Protein 4PCW (pdb70)

B-factor: mean 46.85, std 21.74, range [15.73, 139.61]

GO terms:
  GO:0036457 keratohyalin granule (C, IDA)
  GO:0005829 cytosol (C, TAS)
  GO:0005515 protein binding (F, IPI)
  GO:0030216 keratinocyte differentiation (P, TAS)
  GO:0031012 extracellular matrix (C, HDA)
  GO:0036464 cytoplasmic ribonucleoprotein granule (C, IDA)
  GO:0001533 cornified envelope (C, IDA)
  GO:0030280 structural constituent of skin epidermis (F, IDA)
  GO:0061436 establishment of skin barrier (P, IEP)
  GO:0070268 cornification (P, IDA)
  GO:0005634 nucleus (C, HDA)

Structure (mmCIF, N/CA/C/O backbone):
data_4PCW
#
_entry.id   4PCW
#
_cell.length_a   40.492
_cell.length_b   85.285
_cell.length_c   96.901
_cell.angle_alpha   90.00
_cell.angle_beta   90.00
_cell.angle_gamma   90.00
#
_symmetry.space_group_name_H-M   'P 21 21 21'
#
loop_
_entity.id
_entity.type
_entity.pdbx_description
1 polymer Filaggrin
2 non-polymer 'CALCIUM ION'
3 non-polymer 'NONAETHYLENE GLYCOL'
4 water water
#
loop_
_atom_site.group_PDB
_atom_site.id
_atom_site.type_symbol
_atom_site.label_atom_id
_atom_site.label_alt_id
_atom_site.label_comp_id
_atom_site.label_asym_id
_atom_site.label_entity_id
_atom_site.label_seq_id
_atom_site.pdbx_PDB_ins_code
_atom_site.Cartn_x
_atom_site.Cartn_y
_atom_site.Cartn_z
_atom_site.occupancy
_atom_site.B_iso_or_equiv
_atom_site.auth_seq_id
_atom_site.auth_comp_id
_atom_site.auth_asym_id
_atom_site.auth_atom_id
_atom_site.pdbx_PDB_model_num
ATOM 1 N N . SER A 1 4 ? -19.014 -7.005 33.835 1.00 42.88 1 SER A N 1
ATOM 2 C CA . SER A 1 4 ? -19.855 -6.163 34.736 1.00 34.10 1 SER A CA 1
ATOM 3 C C . SER A 1 4 ? -19.560 -4.678 34.529 1.00 31.87 1 SER A C 1
ATOM 4 O O . SER A 1 4 ? -20.442 -3.911 34.142 1.00 43.11 1 SER A O 1
ATOM 7 N N . THR A 1 5 ? -18.320 -4.279 34.796 1.00 26.73 2 THR A N 1
ATOM 8 C CA . THR A 1 5 ? -17.868 -2.921 34.511 1.00 30.71 2 THR A CA 1
ATOM 9 C C . THR A 1 5 ? -17.207 -2.875 33.139 1.00 31.79 2 THR A C 1
ATOM 10 O O . THR A 1 5 ? -16.793 -3.906 32.611 1.00 25.02 2 THR A O 1
ATOM 14 N N . LEU A 1 6 ? -17.104 -1.680 32.568 1.00 31.80 3 LEU A N 1
ATOM 15 C CA . LEU A 1 6 ? -16.474 -1.513 31.263 1.00 29.25 3 LEU A CA 1
ATOM 16 C C . LEU A 1 6 ? -15.007 -1.934 31.296 1.00 26.21 3 LEU A C 1
ATOM 17 O O . LEU A 1 6 ? -14.504 -2.538 30.348 1.00 34.05 3 LEU A O 1
ATOM 22 N N . LEU A 1 7 ? -14.325 -1.611 32.390 1.00 23.96 4 LEU A N 1
ATOM 23 C CA . LEU A 1 7 ? -12.912 -1.938 32.528 1.00 25.13 4 LEU A CA 1
ATOM 24 C C . LEU A 1 7 ? -12.680 -3.448 32.585 1.00 22.92 4 LEU A C 1
ATOM 25 O O . LEU A 1 7 ? -11.740 -3.955 31.977 1.00 26.61 4 LEU A O 1
ATOM 30 N N . GLU A 1 8 ? -13.542 -4.161 33.306 1.00 21.07 5 GLU A N 1
ATOM 31 C CA . GLU A 1 8 ? -13.434 -5.614 33.410 1.00 32.77 5 GLU A CA 1
ATOM 32 C C . GLU A 1 8 ? -13.555 -6.270 32.041 1.00 30.78 5 GLU A C 1
ATOM 33 O O . GLU A 1 8 ? -12.860 -7.239 31.743 1.00 27.90 5 GLU A O 1
ATOM 39 N N . ASN A 1 9 ? -14.444 -5.739 31.211 1.00 31.45 6 ASN A N 1
ATOM 40 C CA . ASN A 1 9 ? -14.626 -6.262 29.867 1.00 29.81 6 ASN A CA 1
ATOM 41 C C . ASN A 1 9 ? -13.382 -6.024 29.017 1.00 30.58 6 ASN A C 1
ATOM 42 O O . ASN A 1 9 ? -12.966 -6.898 28.257 1.00 29.92 6 ASN A O 1
ATOM 47 N N . ILE A 1 10 ? -12.785 -4.846 29.160 1.00 24.96 7 ILE A N 1
ATOM 48 C CA . ILE A 1 10 ? -11.592 -4.497 28.395 1.00 19.72 7 ILE A CA 1
ATOM 49 C C . ILE A 1 10 ? -10.403 -5.369 28.782 1.00 23.52 7 ILE A C 1
ATOM 50 O O . ILE A 1 10 ? -9.654 -5.818 27.918 1.00 22.30 7 ILE A O 1
ATOM 55 N N . PHE A 1 11 ? -10.213 -5.592 30.078 1.00 30.23 8 PHE A N 1
ATOM 56 C CA . PHE A 1 11 ? -9.139 -6.467 30.532 1.00 27.00 8 PHE A CA 1
ATOM 57 C C . PHE A 1 11 ? -9.382 -7.897 30.061 1.00 24.04 8 PHE A C 1
ATOM 58 O O . PHE A 1 11 ? -8.441 -8.616 29.724 1.00 26.29 8 PHE A O 1
ATOM 66 N N . ALA A 1 12 ? -10.646 -8.305 30.033 1.00 26.05 9 ALA A N 1
ATOM 67 C CA . ALA A 1 12 ? -11.003 -9.646 29.581 1.00 31.82 9 ALA A CA 1
ATOM 68 C C . ALA A 1 12 ? -10.654 -9.828 28.107 1.00 30.50 9 ALA A C 1
ATOM 69 O O . ALA A 1 12 ? -10.179 -10.889 27.697 1.00 20.97 9 ALA A O 1
ATOM 71 N N . ILE A 1 13 ? -10.888 -8.788 27.315 1.00 27.05 10 ILE A N 1
ATOM 72 C CA . ILE A 1 13 ? -10.546 -8.821 25.899 1.00 18.91 10 ILE A CA 1
ATOM 73 C C . ILE A 1 13 ? -9.030 -8.913 25.739 1.00 25.84 10 ILE A C 1
ATOM 74 O O . ILE A 1 13 ? -8.530 -9.688 24.924 1.00 19.92 10 ILE A O 1
ATOM 79 N N . ILE A 1 14 ? -8.306 -8.122 26.524 1.00 28.24 11 ILE A N 1
ATOM 80 C CA . ILE A 1 14 ? -6.847 -8.144 26.504 1.00 28.60 11 ILE A CA 1
ATOM 81 C C . ILE A 1 14 ? -6.307 -9.531 26.858 1.00 31.53 11 ILE A C 1
ATOM 82 O O . ILE A 1 14 ? -5.478 -10.083 26.137 1.00 25.30 11 ILE A O 1
ATOM 87 N N . ASN A 1 15 ? -6.777 -10.085 27.972 1.00 26.79 12 ASN A N 1
ATOM 88 C CA . ASN A 1 15 ? -6.321 -11.391 28.436 1.00 27.97 12 ASN A CA 1
ATOM 89 C C . ASN A 1 15 ? -6.707 -12.507 27.475 1.00 34.17 12 ASN A C 1
ATOM 90 O O . ASN A 1 15 ? -5.991 -13.499 27.336 1.00 39.07 12 ASN A O 1
ATOM 95 N N . LEU A 1 16 ? -7.847 -12.340 26.817 1.00 31.00 13 LEU A N 1
ATOM 96 C CA . LEU A 1 16 ? -8.299 -13.299 25.823 1.00 35.81 13 LEU A CA 1
ATOM 97 C C . LEU A 1 16 ? -7.310 -13.352 24.663 1.00 40.07 13 LEU A C 1
ATOM 98 O O . LEU A 1 16 ? -6.911 -14.430 24.221 1.00 29.35 13 LEU A O 1
ATOM 103 N N . PHE A 1 17 ? -6.910 -12.177 24.187 1.00 26.26 14 PHE A N 1
ATOM 104 C CA . PHE A 1 17 ? -5.984 -12.065 23.067 1.00 37.62 14 PHE A CA 1
ATOM 105 C C . PHE A 1 17 ? -4.627 -12.656 23.419 1.00 40.70 14 PHE A C 1
ATOM 106 O O . PHE A 1 17 ? -4.037 -13.394 22.630 1.00 38.24 14 PHE A O 1
ATOM 114 N N . LYS A 1 18 ? -4.139 -12.334 24.611 1.00 40.09 15 LYS A N 1
ATOM 115 C CA . LYS A 1 18 ? -2.816 -12.770 25.034 1.00 36.97 15 LYS A CA 1
ATOM 116 C C . LYS A 1 18 ? -2.767 -14.279 25.260 1.00 42.18 15 LYS A C 1
ATOM 117 O O . LYS A 1 18 ? -1.705 -14.893 25.155 1.00 45.84 15 LYS A O 1
ATOM 123 N N . GLN A 1 19 ? -3.919 -14.873 25.556 1.00 36.67 16 GLN A N 1
ATOM 124 C CA . GLN A 1 19 ? -3.998 -16.311 25.777 1.00 36.25 16 GLN A CA 1
ATOM 125 C C . GLN A 1 19 ? -3.588 -17.076 24.524 1.00 42.36 16 GLN A C 1
ATOM 126 O O . GLN A 1 19 ? -2.994 -18.152 24.611 1.00 48.48 16 GLN A O 1
ATOM 132 N N . TYR A 1 20 ? -3.903 -16.514 23.362 1.00 36.65 17 TYR A N 1
ATOM 133 C CA . TYR A 1 20 ? -3.652 -17.190 22.097 1.00 35.61 17 TYR A CA 1
ATOM 134 C C . TYR A 1 20 ? -2.414 -16.642 21.395 1.00 34.63 17 TYR A C 1
ATOM 135 O O . TYR A 1 20 ? -1.759 -17.359 20.641 1.00 47.25 17 TYR A O 1
ATOM 144 N N . SER A 1 21 ? -2.089 -15.378 21.649 1.00 41.76 18 SER A N 1
ATOM 145 C CA . SER A 1 21 ? -0.953 -14.736 20.990 1.00 47.75 18 SER A CA 1
ATOM 146 C C . SER A 1 21 ? 0.374 -15.182 21.593 1.00 51.99 18 SER A C 1
ATOM 147 O O . SER A 1 21 ? 1.366 -15.348 20.881 1.00 52.00 18 SER A O 1
ATOM 150 N N . LYS A 1 22 ? 0.383 -15.380 22.906 1.00 47.38 19 LYS A N 1
ATOM 151 C CA . LYS A 1 22 ? 1.603 -15.729 23.623 1.00 47.67 19 LYS A CA 1
ATOM 152 C C . LYS A 1 22 ? 1.880 -17.229 23.566 1.00 51.39 19 LYS A C 1
ATOM 153 O O . LYS A 1 22 ? 2.679 -17.751 24.343 1.00 59.41 19 LYS A O 1
ATOM 159 N N . LYS A 1 23 ? 1.218 -17.915 22.640 1.00 44.44 20 LYS A N 1
ATOM 160 C CA . LYS A 1 23 ? 1.410 -19.348 22.453 1.00 42.52 20 LYS A CA 1
ATOM 161 C C . LYS A 1 23 ? 2.749 -19.654 21.792 1.00 52.64 20 LYS A C 1
ATOM 162 O O . LYS A 1 23 ? 3.230 -20.785 21.857 1.00 61.79 20 LYS A O 1
ATOM 168 N N . ASP A 1 24 ? 3.346 -18.646 21.158 1.00 56.67 21 ASP A N 1
ATOM 169 C CA . ASP A 1 24 ? 4.568 -18.839 20.383 1.00 56.59 21 ASP A CA 1
ATOM 170 C C . ASP A 1 24 ? 5.640 -17.807 20.728 1.00 65.28 21 ASP A C 1
ATOM 171 O O . ASP A 1 24 ? 5.588 -17.159 21.776 1.00 55.23 21 ASP A O 1
ATOM 176 N N . LYS A 1 25 ? 6.610 -17.666 19.830 1.00 67.80 22 LYS A N 1
ATOM 177 C CA . LYS A 1 25 ? 7.678 -16.687 19.973 1.00 70.60 22 LYS A CA 1
ATOM 178 C C . LYS A 1 25 ? 7.136 -15.268 19.825 1.00 62.70 22 LYS A C 1
ATOM 179 O O . LYS A 1 25 ? 7.513 -14.365 20.571 1.00 66.54 22 LYS A O 1
ATOM 185 N N . ASN A 1 26 ? 6.253 -15.084 18.849 1.00 61.44 23 ASN A N 1
ATOM 186 C CA . ASN A 1 26 ? 5.645 -13.786 18.581 1.00 63.00 23 ASN A CA 1
ATOM 187 C C . ASN A 1 26 ? 4.483 -13.530 19.538 1.00 51.09 23 ASN A C 1
ATOM 188 O O . ASN A 1 26 ? 3.331 -13.817 19.221 1.00 46.51 23 ASN A O 1
ATOM 193 N N . THR A 1 27 ? 4.791 -12.982 20.707 1.00 53.17 24 THR A N 1
ATOM 194 C CA . THR A 1 27 ? 3.825 -12.911 21.800 1.00 48.09 24 THR A CA 1
ATOM 195 C C . THR A 1 27 ? 2.866 -11.719 21.733 1.00 49.41 24 THR A C 1
ATOM 196 O O . THR A 1 27 ? 1.825 -11.727 22.392 1.00 53.78 24 THR A O 1
ATOM 200 N N . ASP A 1 28 ? 3.211 -10.699 20.950 1.00 58.18 25 ASP A N 1
ATOM 201 C CA . ASP A 1 28 ? 2.364 -9.512 20.822 1.00 52.60 25 ASP A CA 1
ATOM 202 C C . ASP A 1 28 ? 1.517 -9.548 19.547 1.00 48.25 25 ASP A C 1
ATOM 203 O O . ASP A 1 28 ? 0.928 -8.538 19.160 1.00 48.30 25 ASP A O 1
ATOM 208 N N . THR A 1 29 ? 1.461 -10.712 18.902 1.00 39.59 26 THR A N 1
ATOM 209 C CA . THR A 1 29 ? 0.662 -10.893 17.691 1.00 43.82 26 THR A CA 1
ATOM 210 C C . THR A 1 29 ? 0.120 -12.314 17.600 1.00 37.16 26 THR A C 1
ATOM 211 O O . THR A 1 29 ? 0.667 -13.233 18.207 1.00 36.57 26 THR A O 1
ATOM 215 N N . LEU A 1 30 ? -0.953 -12.484 16.833 1.00 37.98 27 LEU A N 1
ATOM 216 C CA . LEU A 1 30 ? -1.504 -13.805 16.549 1.00 35.70 27 LEU A CA 1
ATOM 217 C C . LEU A 1 30 ? -0.994 -14.312 15.206 1.00 45.86 27 LEU A C 1
ATOM 218 O O . LEU A 1 30 ? -1.086 -13.615 14.194 1.00 32.94 27 LEU A O 1
ATOM 223 N N . SER A 1 31 ? -0.451 -15.524 15.202 1.00 51.20 28 SER A N 1
ATOM 224 C CA . SER A 1 31 ? -0.082 -16.184 13.959 1.00 45.09 28 SER A CA 1
ATOM 225 C C . SER A 1 31 ? -1.336 -16.787 13.350 1.00 43.77 28 SER A C 1
ATOM 226 O O . SER A 1 31 ? -2.417 -16.704 13.934 1.00 40.45 28 SER A O 1
ATOM 229 N N . LYS A 1 32 ? -1.192 -17.401 12.182 1.00 37.46 29 LYS A N 1
ATOM 230 C CA . LYS A 1 32 ? -2.331 -17.988 11.493 1.00 43.71 29 LYS A CA 1
ATOM 231 C C . LYS A 1 32 ? -2.968 -19.087 12.338 1.00 50.02 29 LYS A C 1
ATOM 232 O O . LYS A 1 32 ? -4.188 -19.138 12.489 1.00 52.05 29 LYS A O 1
ATOM 238 N N . LYS A 1 33 ? -2.134 -19.960 12.894 1.00 45.69 30 LYS A N 1
ATOM 239 C CA . LYS A 1 33 ? -2.623 -21.083 13.685 1.00 47.47 30 LYS A CA 1
ATOM 240 C C . LYS A 1 33 ? -3.251 -20.608 14.993 1.00 44.14 30 LYS A C 1
ATOM 241 O O . LYS A 1 33 ? -4.245 -21.168 15.455 1.00 43.96 30 LYS A O 1
ATOM 247 N N . GLU A 1 34 ? -2.674 -19.568 15.581 1.00 41.35 31 GLU A N 1
ATOM 248 C CA . GLU A 1 34 ? -3.173 -19.032 16.840 1.00 42.76 31 GLU A CA 1
ATOM 249 C C . GLU A 1 34 ? -4.530 -18.367 16.652 1.00 36.67 31 GLU A C 1
ATOM 250 O O . GLU A 1 34 ? -5.416 -18.501 17.497 1.00 39.22 31 GLU A O 1
ATOM 256 N N . LEU A 1 35 ? -4.688 -17.657 15.539 1.00 44.60 32 LEU A N 1
ATOM 257 C CA . LEU A 1 35 ? -5.972 -17.063 15.192 1.00 40.05 32 LEU A CA 1
ATOM 258 C C . LEU A 1 35 ? -7.010 -18.162 15.005 1.00 38.93 32 LEU A C 1
ATOM 259 O O . LEU A 1 35 ? -8.111 -18.077 15.542 1.00 42.21 32 LEU A O 1
ATOM 264 N N . LYS A 1 36 ? -6.644 -19.195 14.252 1.00 48.47 33 LYS A N 1
ATOM 265 C CA . LYS A 1 36 ? -7.524 -20.339 14.028 1.00 49.33 33 LYS A CA 1
ATOM 266 C C . LYS A 1 36 ? -7.970 -20.949 15.353 1.00 43.59 33 LYS A C 1
ATOM 267 O O . LYS A 1 36 ? -9.148 -21.255 15.536 1.00 46.54 33 LYS A O 1
ATOM 273 N N . GLU A 1 37 ? -7.020 -21.128 16.265 1.00 46.05 34 GLU A N 1
ATOM 274 C CA . GLU A 1 37 ? -7.324 -21.577 17.619 1.00 42.62 34 GLU A CA 1
ATOM 275 C C . GLU A 1 37 ? -8.365 -20.661 18.257 1.00 45.96 34 GLU A C 1
ATOM 276 O O . GLU A 1 37 ? -9.385 -21.120 18.773 1.00 52.53 34 GLU A O 1
ATOM 282 N N . LEU A 1 38 ? -8.101 -19.360 18.203 1.00 40.89 35 LEU A N 1
ATOM 283 C CA . LEU A 1 38 ? -8.988 -18.357 18.779 1.00 44.29 35 LEU A CA 1
ATOM 284 C C . LEU A 1 38 ? -10.363 -18.388 18.112 1.00 52.82 35 LEU A C 1
ATOM 285 O O . LEU A 1 38 ? -11.394 -18.369 18.789 1.00 54.85 35 LEU A O 1
ATOM 290 N N . LEU A 1 39 ? -10.369 -18.442 16.784 1.00 52.86 36 LEU A N 1
ATOM 291 C CA . LEU A 1 39 ? -11.610 -18.480 16.013 1.00 55.83 36 LEU A CA 1
ATOM 292 C C . LEU A 1 39 ? -12.431 -19.738 16.305 1.00 63.88 36 LEU A C 1
ATOM 293 O O . LEU A 1 39 ? -13.628 -19.782 16.025 1.00 74.56 36 LEU A O 1
ATOM 298 N N . GLU A 1 40 ? -11.785 -20.757 16.864 1.00 59.09 37 GLU A N 1
ATOM 299 C CA . GLU A 1 40 ? -12.439 -22.043 17.100 1.00 57.96 37 GLU A CA 1
ATOM 300 C C . GLU A 1 40 ? -13.045 -22.157 18.497 1.00 64.35 37 GLU A C 1
ATOM 301 O O . GLU A 1 40 ? -13.869 -23.038 18.743 1.00 67.63 37 GLU A O 1
ATOM 30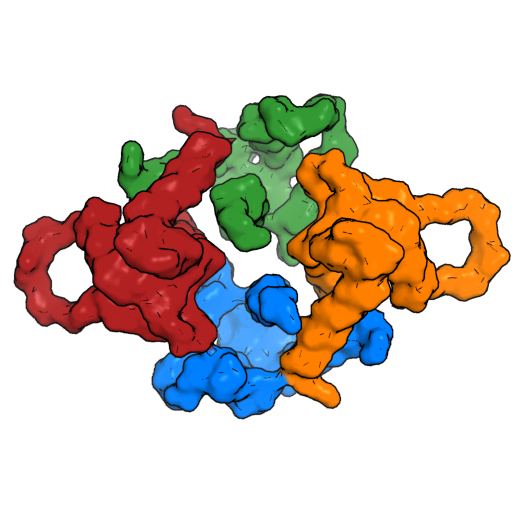7 N N . LYS A 1 41 ? -12.650 -21.264 19.402 1.00 55.46 38 LYS A N 1
ATOM 308 C CA . LYS A 1 41 ? -13.059 -21.365 20.801 1.00 50.80 38 LYS A CA 1
ATOM 309 C C . LYS A 1 41 ? -13.888 -20.173 21.273 1.00 59.47 38 LYS A C 1
ATOM 310 O O . LYS A 1 41 ? -15.048 -20.330 21.651 1.00 58.73 38 LYS A O 1
ATOM 316 N N . GLU A 1 42 ? -13.290 -18.986 21.251 1.00 72.82 39 GLU A N 1
ATOM 317 C CA . GLU A 1 42 ? -13.890 -17.809 21.876 1.00 73.66 39 GLU A CA 1
ATOM 318 C C . GLU A 1 42 ? -15.121 -17.287 21.135 1.00 66.79 39 GLU A C 1
ATOM 319 O O . GLU A 1 42 ? -16.011 -16.687 21.740 1.00 67.81 39 GLU A O 1
ATOM 325 N N . PHE A 1 43 ? -15.159 -17.503 19.826 1.00 67.39 40 PHE A N 1
ATOM 326 C CA . PHE A 1 43 ? -16.348 -17.213 19.032 1.00 76.27 40 PHE A CA 1
ATOM 327 C C . PHE A 1 43 ? -16.339 -18.112 17.802 1.00 83.83 40 PHE A C 1
ATOM 328 O O . PHE A 1 43 ? -15.472 -17.997 16.941 1.00 76.90 40 PHE A O 1
ATOM 336 N N . ARG A 1 44 ? -17.318 -19.007 17.731 1.00 88.87 41 ARG A N 1
ATOM 337 C CA . ARG A 1 44 ? -17.237 -20.151 16.832 1.00 94.51 41 ARG A CA 1
ATOM 338 C C . ARG A 1 44 ? -18.215 -20.045 15.648 1.00 99.25 41 ARG A C 1
ATOM 339 O O . ARG A 1 44 ? -18.113 -19.114 14.845 1.00 90.95 41 ARG A O 1
ATOM 347 N N . GLN A 1 45 ? -19.150 -20.992 15.527 1.00 103.86 42 GLN A N 1
ATOM 348 C CA . GLN A 1 45 ? -20.175 -20.949 14.478 1.00 99.46 42 GLN A CA 1
ATOM 349 C C . GLN A 1 45 ? -21.001 -19.672 14.595 1.00 102.65 42 GLN A C 1
ATOM 350 O O . GLN A 1 45 ? -21.769 -19.325 13.698 1.00 101.66 42 GLN A O 1
ATOM 356 N N . ILE A 1 46 ? -20.831 -18.991 15.720 1.00 100.05 43 ILE A N 1
ATOM 357 C CA . ILE A 1 46 ? -21.289 -17.625 15.899 1.00 91.24 43 ILE A CA 1
ATOM 358 C C . ILE A 1 46 ? -20.891 -16.745 14.713 1.00 96.00 43 ILE A C 1
ATOM 359 O O . ILE A 1 46 ? -21.742 -16.095 14.100 1.00 97.93 43 ILE A O 1
ATOM 364 N N . LEU A 1 47 ? -19.600 -16.747 14.389 1.00 99.23 44 LEU A N 1
ATOM 365 C CA . LEU A 1 47 ? -19.037 -15.811 13.417 1.00 98.50 44 LEU A CA 1
ATOM 366 C C . LEU A 1 47 ? -18.696 -16.444 12.071 1.00 86.31 44 LEU A C 1
ATOM 367 O O . LEU A 1 47 ? -19.449 -16.314 11.104 1.00 88.13 44 LEU A O 1
ATOM 372 N N . LYS A 1 48 ? -17.557 -17.123 12.014 1.00 80.74 45 LYS A N 1
ATOM 373 C CA . LYS A 1 48 ? -16.993 -17.570 10.748 1.00 74.60 45 LYS A CA 1
ATOM 374 C C . LYS A 1 48 ? -17.819 -18.674 10.101 1.00 84.27 45 LYS A C 1
ATOM 375 O O . LYS A 1 48 ? -17.599 -19.014 8.937 1.00 88.88 45 LYS A O 1
ATOM 381 N N . ASN A 1 49 ? -18.780 -19.213 10.848 1.00 90.40 46 ASN A N 1
ATOM 382 C CA . ASN A 1 49 ? -19.492 -20.412 10.425 1.00 99.56 46 ASN A CA 1
ATOM 383 C C . ASN A 1 49 ? -18.454 -21.457 10.039 1.00 104.77 46 ASN A C 1
ATOM 384 O O . ASN A 1 49 ? -18.449 -21.949 8.911 1.00 105.20 46 ASN A O 1
ATOM 389 N N . PRO A 1 50 ? -17.552 -21.782 10.982 1.00 106.28 47 PRO A N 1
ATOM 390 C CA . PRO A 1 50 ? -16.310 -22.471 10.632 1.00 104.93 47 PRO A CA 1
ATOM 391 C C . PRO A 1 50 ? -16.472 -23.798 9.905 1.00 103.74 47 PRO A C 1
ATOM 392 O O . PRO A 1 50 ? -16.806 -24.825 10.497 1.00 98.02 47 PRO A O 1
ATOM 396 N N . ASP A 1 51 ? -16.244 -23.749 8.599 1.00 100.47 48 ASP A N 1
ATOM 397 C CA . ASP A 1 51 ? -15.627 -24.866 7.909 1.00 104.99 48 ASP A CA 1
ATOM 398 C C . ASP A 1 51 ? -14.155 -24.706 8.267 1.00 101.66 48 ASP A C 1
ATOM 399 O O . ASP A 1 51 ? -13.317 -24.457 7.405 1.00 100.53 48 ASP A O 1
ATOM 404 N N . ASP A 1 52 ? -13.867 -24.840 9.562 1.00 99.81 49 ASP A N 1
ATOM 405 C CA . ASP A 1 52 ? -12.637 -24.321 10.157 1.00 92.85 49 ASP A CA 1
ATOM 406 C C . ASP A 1 52 ? -11.351 -24.746 9.441 1.00 92.19 49 ASP A C 1
ATOM 407 O O . ASP A 1 52 ? -10.406 -23.966 9.386 1.00 95.29 49 ASP A O 1
ATOM 412 N N . PRO A 1 53 ? -11.301 -25.965 8.875 1.00 96.50 50 PRO A N 1
ATOM 413 C CA . PRO A 1 53 ? -10.066 -26.215 8.121 1.00 100.87 50 PRO A CA 1
ATOM 414 C C . PRO A 1 53 ? -9.936 -25.370 6.851 1.00 99.22 50 PRO A C 1
ATOM 415 O O . PRO A 1 53 ? -8.831 -25.224 6.332 1.00 102.49 50 PRO A O 1
ATOM 419 N N . ASP A 1 54 ? -11.044 -24.806 6.379 1.00 96.18 51 ASP A N 1
ATOM 420 C CA . ASP A 1 54 ? -11.083 -24.154 5.071 1.00 89.33 51 ASP A CA 1
ATOM 421 C C . ASP A 1 54 ? -10.841 -22.642 5.109 1.00 87.61 51 ASP A C 1
ATOM 422 O O . ASP A 1 54 ? -9.892 -22.149 4.498 1.00 82.32 51 ASP A O 1
ATOM 427 N N . MET A 1 55 ? -11.694 -21.914 5.827 1.00 89.53 52 MET A N 1
ATOM 428 C CA . MET A 1 55 ? -11.777 -20.459 5.681 1.00 80.08 52 MET A CA 1
ATOM 429 C C . MET A 1 55 ? -11.022 -19.657 6.746 1.00 70.07 52 MET A C 1
ATOM 430 O O . MET A 1 55 ? -11.464 -18.577 7.135 1.00 66.33 52 MET A O 1
ATOM 435 N N . VAL A 1 56 ? -9.886 -20.167 7.206 1.00 73.85 53 VAL A N 1
ATOM 436 C CA . VAL A 1 56 ? -9.028 -19.398 8.105 1.00 68.60 53 VAL A CA 1
ATOM 437 C C . VAL A 1 56 ? -8.279 -18.320 7.331 1.00 56.37 53 VAL A C 1
ATOM 438 O O . VAL A 1 56 ? -8.071 -17.212 7.827 1.00 51.36 53 VAL A O 1
ATOM 442 N N . ASP A 1 57 ? -7.871 -18.664 6.115 1.00 56.55 54 ASP A N 1
ATOM 443 C CA . ASP A 1 57 ? -7.044 -17.791 5.293 1.00 60.97 54 ASP A CA 1
ATOM 444 C C . ASP A 1 57 ? -7.725 -16.472 4.950 1.00 52.88 54 ASP A C 1
ATOM 445 O O . ASP A 1 57 ? -7.105 -15.412 5.032 1.00 45.05 54 ASP A O 1
ATOM 450 N N . VAL A 1 58 ? -8.990 -16.538 4.550 1.00 52.46 55 VAL A N 1
ATOM 451 C CA . VAL A 1 58 ? -9.727 -15.336 4.177 1.00 56.39 55 VAL A CA 1
ATOM 452 C C . VAL A 1 58 ? -9.816 -14.368 5.351 1.00 49.48 55 VAL A C 1
ATOM 453 O O . VAL A 1 58 ? -9.744 -13.152 5.171 1.00 48.93 55 VAL A O 1
ATOM 457 N N . PHE A 1 59 ? -9.966 -14.914 6.553 1.00 54.18 56 PHE A N 1
ATOM 458 C CA . PHE A 1 59 ? -10.128 -14.092 7.742 1.00 44.31 56 PHE A CA 1
ATOM 459 C C . PHE A 1 59 ? -8.803 -13.461 8.148 1.00 43.60 56 PHE A C 1
ATOM 460 O O . PHE A 1 59 ? -8.765 -12.320 8.604 1.00 40.95 56 PHE A O 1
ATOM 468 N N . MET A 1 60 ? -7.720 -14.210 7.977 1.00 36.83 57 MET A N 1
ATOM 469 C CA . MET A 1 60 ? -6.385 -13.695 8.244 1.00 40.82 57 MET A CA 1
ATOM 470 C C . MET A 1 60 ? -6.110 -12.454 7.390 1.00 45.38 57 MET A C 1
ATOM 471 O O . MET A 1 60 ? -5.523 -11.483 7.864 1.00 39.06 57 MET A O 1
ATOM 476 N N . ASP A 1 61 ? -6.553 -12.489 6.134 1.00 34.42 58 ASP A N 1
ATOM 477 C CA . ASP A 1 61 ? -6.323 -11.385 5.203 1.00 39.16 58 ASP A CA 1
ATOM 478 C C . ASP A 1 61 ? -7.225 -10.189 5.496 1.00 33.11 58 ASP A C 1
ATOM 479 O O . ASP A 1 61 ? -6.857 -9.047 5.221 1.00 37.13 58 ASP A O 1
ATOM 484 N N . HIS A 1 62 ? -8.410 -10.454 6.038 1.00 33.25 59 HIS A N 1
ATOM 485 C CA . HIS A 1 62 ? -9.320 -9.387 6.440 1.00 35.46 59 HIS A CA 1
ATOM 486 C C . HIS A 1 62 ? -8.703 -8.538 7.548 1.00 28.94 59 HIS A C 1
ATOM 487 O O . HIS A 1 62 ? -8.724 -7.308 7.486 1.00 27.15 59 HIS A O 1
ATOM 494 N N . LEU A 1 63 ? -8.148 -9.206 8.555 1.00 24.59 60 LEU A N 1
ATOM 495 C CA . LEU A 1 63 ? -7.611 -8.534 9.736 1.00 32.90 60 LEU A CA 1
ATOM 496 C C . LEU A 1 63 ? -6.205 -7.982 9.519 1.00 27.45 60 LEU A C 1
ATOM 497 O O . LEU A 1 63 ? -5.841 -6.953 10.086 1.00 29.14 60 LEU A O 1
ATOM 502 N N . ASP A 1 64 ? -5.417 -8.680 8.710 1.00 28.42 61 ASP A N 1
ATOM 503 C CA . ASP A 1 64 ? -4.020 -8.322 8.498 1.00 31.58 61 ASP A CA 1
ATOM 504 C C . ASP A 1 64 ? -3.886 -7.166 7.508 1.00 31.72 61 ASP A C 1
ATOM 505 O O . ASP A 1 64 ? -3.532 -7.371 6.349 1.00 37.35 61 ASP A O 1
ATOM 510 N N . ILE A 1 65 ? -4.150 -5.950 7.978 1.00 33.52 62 ILE A N 1
ATOM 511 C CA . ILE A 1 65 ? -4.258 -4.794 7.090 1.00 33.95 62 ILE A CA 1
ATOM 512 C C . ILE A 1 65 ? -2.923 -4.102 6.809 1.00 29.27 62 ILE A C 1
ATOM 513 O O . ILE A 1 65 ? -2.869 -3.172 6.006 1.00 32.70 62 ILE A O 1
ATOM 518 N N . ASP A 1 66 ? -1.854 -4.545 7.468 1.00 37.17 63 ASP A N 1
ATOM 519 C CA . ASP A 1 66 ? -0.504 -4.091 7.122 1.00 32.01 63 ASP A CA 1
ATOM 520 C C . ASP A 1 66 ? 0.259 -5.186 6.371 1.00 33.97 63 ASP A C 1
ATOM 521 O O . ASP A 1 66 ? 1.376 -4.970 5.902 1.00 39.17 63 ASP A O 1
ATOM 526 N N . HIS A 1 67 ? -0.354 -6.363 6.275 1.00 37.24 64 HIS A N 1
ATOM 527 C CA . HIS A 1 67 ? 0.179 -7.468 5.483 1.00 39.81 64 HIS A CA 1
ATOM 528 C C . HIS A 1 67 ? 1.560 -7.942 5.945 1.00 43.27 64 HIS A C 1
ATOM 529 O O . HIS A 1 67 ? 2.513 -7.940 5.164 1.00 50.66 64 HIS A O 1
ATOM 536 N N . ASN A 1 68 ? 1.661 -8.349 7.210 1.00 37.27 65 ASN A N 1
ATOM 537 C CA . ASN A 1 68 ? 2.895 -8.929 7.741 1.00 36.14 65 ASN A CA 1
ATOM 538 C C . ASN A 1 68 ? 2.679 -10.340 8.295 1.00 39.73 65 ASN A C 1
ATOM 539 O O . ASN A 1 68 ? 3.489 -10.836 9.075 1.00 49.36 65 ASN A O 1
ATOM 544 N N . LYS A 1 69 ? 1.581 -10.973 7.884 1.00 46.40 66 LYS A N 1
ATOM 545 C CA . LYS A 1 69 ? 1.253 -12.350 8.271 1.00 57.35 66 LYS A CA 1
ATOM 546 C C . LYS A 1 69 ? 1.069 -12.539 9.783 1.00 44.71 66 LYS A C 1
ATOM 547 O O . LYS A 1 69 ? 1.146 -13.660 10.286 1.00 53.46 66 LYS A O 1
ATOM 553 N N . LYS A 1 70 ? 0.815 -11.447 10.497 1.00 39.31 67 LYS A N 1
ATOM 554 C CA . LYS A 1 70 ? 0.555 -11.509 11.932 1.00 33.13 67 LYS A CA 1
ATOM 555 C C . LYS A 1 70 ? -0.547 -10.530 12.310 1.00 35.71 67 LYS A C 1
ATOM 556 O O . LYS A 1 70 ? -0.703 -9.495 11.672 1.00 34.06 67 LYS A O 1
ATOM 562 N N . ILE A 1 71 ? -1.311 -10.862 13.347 1.00 33.39 68 ILE A N 1
ATOM 563 C CA . ILE A 1 71 ? -2.413 -10.014 13.786 1.00 30.94 68 ILE A CA 1
ATOM 564 C C . ILE A 1 71 ? -2.097 -9.396 15.140 1.00 32.45 68 ILE A C 1
ATOM 565 O O . ILE A 1 71 ? -2.214 -10.056 16.171 1.00 43.91 68 ILE A O 1
ATOM 570 N N . ASP A 1 72 ? -1.690 -8.130 15.139 1.00 30.74 69 ASP A N 1
ATOM 571 C CA . ASP A 1 72 ? -1.406 -7.443 16.393 1.00 30.93 69 ASP A CA 1
ATOM 572 C C . ASP A 1 72 ? -2.717 -7.084 17.081 1.00 29.33 69 ASP A C 1
ATOM 573 O O . ASP A 1 72 ? -3.798 -7.317 16.537 1.00 25.48 69 ASP A O 1
ATOM 578 N N . PHE A 1 73 ? -2.616 -6.514 18.277 1.00 30.81 70 PHE A N 1
ATOM 579 C CA . PHE A 1 73 ? -3.791 -6.249 19.097 1.00 24.77 70 PHE A CA 1
ATOM 580 C C . PHE A 1 73 ? -4.709 -5.226 18.435 1.00 21.13 70 PHE A C 1
ATOM 581 O O . PHE A 1 73 ? -5.929 -5.367 18.472 1.00 23.70 70 PHE A O 1
ATOM 589 N N . THR A 1 74 ? -4.121 -4.208 17.816 1.00 27.90 71 THR A N 1
ATOM 590 C CA . THR A 1 74 ? -4.907 -3.173 17.152 1.00 30.27 71 THR A CA 1
ATOM 591 C C . THR A 1 74 ? -5.791 -3.775 16.064 1.00 23.86 71 THR A C 1
ATOM 592 O O . THR A 1 74 ? -6.993 -3.515 16.018 1.00 22.08 71 THR A O 1
ATOM 596 N N . GLU A 1 75 ? -5.193 -4.586 15.198 1.00 23.18 72 GLU A N 1
ATOM 597 C CA . GLU A 1 75 ? -5.933 -5.257 14.134 1.00 21.00 72 GLU A CA 1
ATOM 598 C C . GLU A 1 75 ? -7.007 -6.173 14.704 1.00 25.46 72 GLU A C 1
ATOM 599 O O . GLU A 1 75 ? -8.089 -6.313 14.132 1.00 25.68 72 GLU A O 1
ATOM 605 N N . PHE A 1 76 ? -6.698 -6.798 15.834 1.00 28.94 73 PHE A N 1
ATOM 606 C CA . PHE A 1 76 ? -7.662 -7.635 16.532 1.00 29.26 73 PHE A CA 1
ATOM 607 C C . PHE A 1 76 ? -8.826 -6.787 17.033 1.00 25.51 73 PHE A C 1
ATOM 608 O O . PHE A 1 76 ? -9.990 -7.138 16.831 1.00 27.04 73 PHE A O 1
ATOM 616 N N . LEU A 1 77 ? -8.508 -5.662 17.667 1.00 21.07 74 LEU A N 1
ATOM 617 C CA . LEU A 1 77 ? -9.528 -4.765 18.202 1.00 23.93 74 LEU A CA 1
ATOM 618 C C . LEU A 1 77 ? -10.488 -4.258 17.126 1.00 23.87 74 LEU A C 1
ATOM 619 O O . LEU A 1 77 ? -11.697 -4.194 17.354 1.00 29.46 74 LEU A O 1
ATOM 624 N N . LEU A 1 78 ? -9.954 -3.891 15.963 1.00 31.11 75 LEU A N 1
ATOM 625 C CA . LEU A 1 78 ? -10.786 -3.386 14.875 1.00 26.94 75 LEU A CA 1
ATOM 626 C C . LEU A 1 78 ? -11.900 -4.376 14.548 1.00 25.52 75 LEU A C 1
ATOM 627 O O . LEU A 1 78 ? -13.034 -3.980 14.277 1.00 28.58 75 LEU A O 1
ATOM 632 N N . MET A 1 79 ? -11.576 -5.664 14.597 1.00 26.27 76 MET A N 1
ATOM 633 C CA . MET A 1 79 ? -12.558 -6.708 14.332 1.00 33.46 76 MET A CA 1
ATOM 634 C C . MET A 1 79 ? -13.538 -6.834 15.494 1.00 27.02 76 MET A C 1
ATOM 635 O O . MET A 1 79 ? -14.739 -6.993 15.284 1.00 30.60 76 MET A O 1
ATOM 640 N N . VAL A 1 80 ? -13.024 -6.760 16.718 1.00 25.18 77 VAL A N 1
ATOM 641 C CA . VAL A 1 80 ? -13.871 -6.852 17.899 1.00 22.57 77 VAL A CA 1
ATOM 642 C C . VAL A 1 80 ? -14.941 -5.764 17.883 1.00 25.82 77 VAL A C 1
ATOM 643 O O . VAL A 1 80 ? -16.112 -6.029 18.148 1.00 27.11 77 VAL A O 1
ATOM 647 N N . PHE A 1 81 ? -14.538 -4.541 17.566 1.00 23.33 78 PHE A N 1
ATOM 648 C CA . PHE A 1 81 ? -15.460 -3.416 17.623 1.00 34.31 78 PHE A CA 1
ATOM 649 C C . PHE A 1 81 ? -16.348 -3.346 16.382 1.00 29.94 78 PHE A C 1
ATOM 650 O O . PHE A 1 81 ? -17.373 -2.666 16.390 1.00 26.45 78 PHE A O 1
ATOM 658 N N . LYS A 1 82 ? -15.967 -4.060 15.326 1.00 34.41 79 LYS A N 1
ATOM 659 C CA . LYS A 1 82 ? -16.846 -4.223 14.171 1.00 34.25 79 LYS A CA 1
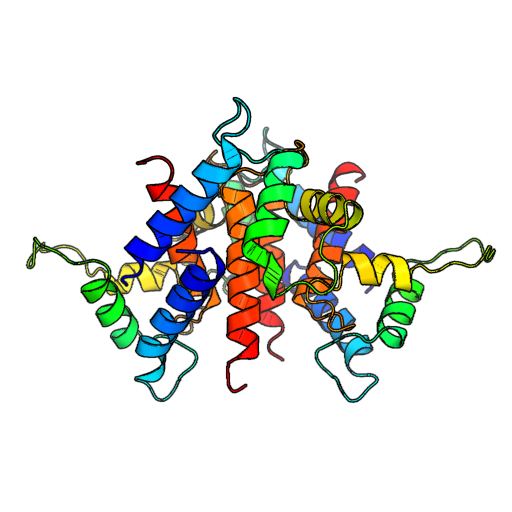ATOM 660 C C . LYS A 1 82 ? -17.997 -5.156 14.514 1.00 30.74 79 LYS A C 1
ATOM 661 O O . LYS A 1 82 ? -19.137 -4.923 14.113 1.00 35.85 79 LYS A O 1
ATOM 667 N N . LEU A 1 83 ? -17.690 -6.224 15.246 1.00 27.34 80 LEU A N 1
ATOM 668 C CA . LEU A 1 83 ? -18.716 -7.149 15.706 1.00 31.84 80 LEU A CA 1
ATOM 669 C C . LEU A 1 83 ? -19.654 -6.444 16.668 1.00 30.70 80 LEU A C 1
ATOM 670 O O . LEU A 1 83 ? -20.875 -6.555 16.554 1.00 34.44 80 LEU A O 1
ATOM 675 N N . ALA A 1 84 ? -19.070 -5.715 17.615 1.00 29.91 81 ALA A N 1
ATOM 676 C CA . ALA A 1 84 ? -19.840 -4.931 18.571 1.00 34.41 81 ALA A CA 1
ATOM 677 C C . ALA A 1 84 ? -20.776 -3.999 17.821 1.00 34.39 81 ALA A C 1
ATOM 678 O O . ALA A 1 84 ? -21.979 -3.958 18.079 1.00 30.73 81 ALA A O 1
ATOM 680 N N . GLN A 1 85 ? -20.205 -3.270 16.870 1.00 27.01 82 GLN A N 1
ATOM 681 C CA . GLN A 1 85 ? -20.953 -2.317 16.065 1.00 40.76 82 GLN A CA 1
ATOM 682 C C . GLN A 1 85 ? -22.051 -3.022 15.276 1.00 35.41 82 GLN A C 1
ATOM 683 O O . GLN A 1 85 ? -23.124 -2.464 15.054 1.00 41.42 82 GLN A O 1
ATOM 689 N N . ALA A 1 86 ? -21.780 -4.262 14.880 1.00 37.54 83 ALA A N 1
ATOM 690 C CA . ALA A 1 86 ? -22.718 -5.045 14.085 1.00 38.00 83 ALA A CA 1
ATOM 691 C C . ALA A 1 86 ? -23.809 -5.666 14.952 1.00 40.71 83 ALA A C 1
ATOM 692 O O . ALA A 1 86 ? -24.978 -5.660 14.578 1.00 48.32 83 ALA A O 1
ATOM 694 N N . TYR A 1 87 ? -23.426 -6.207 16.103 1.00 39.82 84 TYR A N 1
ATOM 695 C CA . TYR A 1 87 ? -24.389 -6.823 17.010 1.00 43.79 84 TYR A CA 1
ATOM 696 C C . TYR A 1 87 ? -25.346 -5.797 17.609 1.00 45.80 84 TYR A C 1
ATOM 697 O O . TYR A 1 87 ? -26.467 -6.136 17.988 1.00 40.04 84 TYR A O 1
ATOM 706 N N . TYR A 1 88 ? -24.899 -4.545 17.681 1.00 45.31 85 TYR A N 1
ATOM 707 C CA . TYR A 1 88 ? -25.654 -3.475 18.332 1.00 49.26 85 TYR A CA 1
ATOM 708 C C . TYR A 1 88 ? -27.099 -3.380 17.838 1.00 52.70 85 TYR A C 1
ATOM 709 O O . TYR A 1 88 ? -27.968 -2.862 18.540 1.00 59.77 85 TYR A O 1
ATOM 718 N N . GLU A 1 89 ? -27.351 -3.888 16.636 1.00 61.91 86 GLU A N 1
ATOM 719 C CA . GLU A 1 89 ? -28.708 -3.967 16.098 1.00 63.96 86 GLU A CA 1
ATOM 720 C C . GLU A 1 89 ? -29.640 -4.719 17.050 1.00 65.40 86 GLU A C 1
ATOM 721 O O . GLU A 1 89 ? -29.832 -5.927 16.930 1.00 63.10 86 GLU A O 1
ATOM 727 N N . SER A 1 90 ? -30.214 -3.983 17.998 1.00 63.39 87 SER A N 1
ATOM 728 C CA . SER A 1 90 ? -31.138 -4.550 18.977 1.00 55.74 87 SER A CA 1
ATOM 729 C C . SER A 1 90 ? -30.541 -5.764 19.683 1.00 55.91 87 SER A C 1
ATOM 730 O O . SER A 1 90 ? -31.136 -6.310 20.611 1.00 65.20 87 SER A O 1
ATOM 733 N N . SER B 1 4 ? -15.339 -15.844 31.158 1.00 66.59 1 SER B N 1
ATOM 734 C CA . SER B 1 4 ? -16.254 -15.245 30.143 1.00 72.98 1 SER B CA 1
ATOM 735 C C . SER B 1 4 ? -15.649 -15.318 28.743 1.00 65.00 1 SER B C 1
ATOM 736 O O . SER B 1 4 ? -14.430 -15.385 28.588 1.00 67.54 1 SER B O 1
ATOM 739 N N . THR B 1 5 ? -16.510 -15.310 27.728 1.00 50.02 2 THR B N 1
ATOM 740 C CA . THR B 1 5 ? -16.070 -15.339 26.335 1.00 51.54 2 THR B CA 1
ATOM 741 C C . THR B 1 5 ? -15.915 -13.928 25.781 1.00 47.82 2 THR B C 1
ATOM 742 O O . THR B 1 5 ? -16.238 -12.947 26.453 1.00 40.33 2 THR B O 1
ATOM 746 N N . LEU B 1 6 ? -15.420 -13.829 24.553 1.00 38.21 3 LEU B N 1
ATOM 747 C CA . LEU B 1 6 ? -15.321 -12.541 23.885 1.00 42.25 3 LEU B CA 1
ATOM 748 C C . LEU B 1 6 ? -16.711 -11.998 23.596 1.00 40.77 3 LEU B C 1
ATOM 749 O O . LEU B 1 6 ? -16.965 -10.802 23.740 1.00 40.88 3 LEU B O 1
ATOM 754 N N . LEU B 1 7 ? -17.610 -12.886 23.188 1.00 35.66 4 LEU B N 1
ATOM 755 C CA . LEU B 1 7 ? -18.945 -12.479 22.773 1.00 41.93 4 LEU B CA 1
ATOM 756 C C . LEU B 1 7 ? -19.759 -11.944 23.950 1.00 39.96 4 LEU B C 1
ATOM 757 O O . LEU B 1 7 ? -20.613 -11.074 23.778 1.00 39.28 4 LEU B O 1
ATOM 762 N N . GLU B 1 8 ? -19.491 -12.462 25.144 1.00 40.09 5 GLU B N 1
ATOM 763 C CA . GLU B 1 8 ? -20.141 -11.965 26.351 1.00 41.87 5 GLU B CA 1
ATOM 764 C C . GLU B 1 8 ? -19.655 -10.554 26.678 1.00 37.41 5 GLU B C 1
ATOM 765 O O . GLU B 1 8 ? -20.439 -9.690 27.075 1.00 34.37 5 GLU B O 1
ATOM 771 N N . ASN B 1 9 ? -18.356 -10.329 26.502 1.00 33.88 6 ASN B N 1
ATOM 772 C CA . ASN B 1 9 ? -17.751 -9.026 26.759 1.00 40.71 6 ASN B CA 1
ATOM 773 C C . ASN B 1 9 ? -18.206 -7.969 25.761 1.00 34.90 6 ASN B C 1
ATOM 774 O O . ASN B 1 9 ? -18.413 -6.810 26.122 1.00 29.40 6 ASN B O 1
ATOM 779 N N . ILE B 1 10 ? -18.354 -8.372 24.505 1.00 27.70 7 ILE B N 1
ATOM 780 C CA . ILE B 1 10 ? -18.840 -7.468 23.472 1.00 32.25 7 ILE B CA 1
ATOM 781 C C . ILE B 1 10 ? -20.262 -7.025 23.806 1.00 31.76 7 ILE B C 1
ATOM 782 O O . ILE B 1 10 ? -20.585 -5.841 23.735 1.00 24.49 7 ILE B O 1
ATOM 787 N N . PHE B 1 11 ? -21.107 -7.980 24.179 1.00 33.70 8 PHE B N 1
ATOM 788 C CA . PHE B 1 11 ? -22.492 -7.679 24.524 1.00 43.58 8 PHE B CA 1
ATOM 789 C C . PHE B 1 11 ? -22.599 -6.879 25.821 1.00 43.99 8 PHE B C 1
ATOM 790 O O . PHE B 1 11 ? -23.522 -6.079 25.988 1.00 45.97 8 PHE B O 1
ATOM 798 N N . ALA B 1 12 ? -21.662 -7.097 26.738 1.00 33.58 9 ALA B N 1
ATOM 799 C CA . ALA B 1 12 ? -21.616 -6.321 27.972 1.00 33.35 9 ALA B CA 1
ATOM 800 C C . ALA B 1 12 ? -21.369 -4.849 27.653 1.00 31.30 9 ALA B C 1
ATOM 801 O O . ALA B 1 12 ? -21.995 -3.962 28.233 1.00 28.06 9 ALA B O 1
ATOM 803 N N . ILE B 1 13 ? -20.457 -4.600 26.719 1.00 31.73 10 ILE B N 1
ATOM 804 C CA . ILE B 1 13 ? -20.151 -3.243 26.291 1.00 30.89 10 ILE B CA 1
ATOM 805 C C . ILE B 1 13 ? -21.357 -2.625 25.589 1.00 26.86 10 ILE B C 1
ATOM 806 O O . ILE B 1 13 ? -21.646 -1.443 25.768 1.00 31.51 10 ILE B O 1
ATOM 811 N N . ILE B 1 14 ? -22.057 -3.428 24.792 1.00 33.92 11 ILE B N 1
ATOM 812 C CA . ILE B 1 14 ? -23.250 -2.965 24.091 1.00 32.53 11 ILE B CA 1
ATOM 813 C C . ILE B 1 14 ? -24.352 -2.588 25.081 1.00 43.28 11 ILE B C 1
ATOM 814 O O . ILE B 1 14 ? -24.956 -1.522 24.971 1.00 41.48 11 ILE B O 1
ATOM 819 N N . ASN B 1 15 ? -24.612 -3.469 26.043 1.00 40.92 12 ASN B N 1
ATOM 820 C CA . ASN B 1 15 ? -25.672 -3.251 27.022 1.00 45.30 12 ASN B CA 1
ATOM 821 C C . ASN B 1 15 ? -25.332 -2.145 28.012 1.00 35.23 12 ASN B C 1
ATOM 822 O O . ASN B 1 15 ? -26.225 -1.524 28.589 1.00 38.99 12 ASN B O 1
ATOM 827 N N . LEU B 1 16 ? -24.041 -1.908 28.213 1.00 30.10 13 LEU B N 1
ATOM 828 C CA . LEU B 1 16 ? -23.595 -0.803 29.048 1.00 32.88 13 LEU B CA 1
ATOM 829 C C . LEU B 1 16 ? -23.962 0.524 28.397 1.00 36.02 13 LEU B C 1
ATOM 830 O O . LEU B 1 16 ? -24.431 1.444 29.062 1.00 31.02 13 LEU B O 1
ATOM 835 N N . PHE B 1 17 ? -23.749 0.618 27.090 1.00 39.33 14 PHE B N 1
ATOM 836 C CA . PHE B 1 17 ? -24.070 1.837 26.360 1.00 38.05 14 PHE B CA 1
ATOM 837 C C . PHE B 1 17 ? -25.576 2.070 26.361 1.00 38.51 14 PHE B C 1
ATOM 838 O O . PHE B 1 17 ? -26.039 3.202 26.491 1.00 41.82 14 PHE B O 1
ATOM 846 N N . LYS B 1 18 ? -26.335 0.987 26.234 1.00 38.41 15 LYS B N 1
ATOM 847 C CA . LYS B 1 18 ? -27.785 1.080 26.123 1.00 39.14 15 LYS B CA 1
ATOM 848 C C . LYS B 1 18 ? -28.434 1.552 27.419 1.00 45.10 15 LYS B C 1
ATOM 849 O O . LYS B 1 18 ? -29.341 2.385 27.389 1.00 49.84 15 LYS B O 1
ATOM 855 N N . GLN B 1 19 ? -27.971 1.027 28.552 1.00 44.85 16 GLN B N 1
ATOM 856 C CA . GLN B 1 19 ? -28.609 1.311 29.836 1.00 46.29 16 GLN B CA 1
ATOM 857 C C . GLN B 1 19 ? -28.539 2.799 30.179 1.00 43.48 16 GLN B C 1
ATOM 858 O O . GLN B 1 19 ? -29.357 3.301 30.952 1.00 52.87 16 GLN B O 1
ATOM 864 N N . TYR B 1 20 ? -27.565 3.497 29.600 1.00 41.26 17 TYR B N 1
ATOM 865 C CA . TYR B 1 20 ? -27.399 4.930 29.838 1.00 44.97 17 TYR B CA 1
ATOM 866 C C . TYR B 1 20 ? -27.985 5.767 28.707 1.00 35.19 17 TYR B C 1
ATOM 867 O O . TYR B 1 20 ? -28.434 6.888 28.930 1.00 36.76 17 TYR B O 1
ATOM 876 N N . SER B 1 21 ? -27.981 5.226 27.494 1.00 37.81 18 SER B N 1
ATOM 877 C CA . SER B 1 21 ? -28.415 5.992 26.332 1.00 41.92 18 SER B CA 1
ATOM 878 C C . SER B 1 21 ? -29.935 6.121 26.268 1.00 35.54 18 SER B C 1
ATOM 879 O O . SER B 1 21 ? -30.454 7.052 25.655 1.00 33.12 18 SER B O 1
ATOM 882 N N . LYS B 1 22 ? -30.646 5.201 26.913 1.00 41.53 19 LYS B N 1
ATOM 883 C CA . LYS B 1 22 ? -32.104 5.155 26.816 1.00 47.21 19 LYS B CA 1
ATOM 884 C C . LYS B 1 22 ? -32.812 5.866 27.976 1.00 48.96 19 LYS B C 1
ATOM 885 O O . LYS B 1 22 ? -34.018 5.703 28.167 1.00 36.39 19 LYS B O 1
ATOM 891 N N . LYS B 1 23 ? -32.070 6.660 28.743 1.00 41.77 20 LYS B N 1
ATOM 892 C CA . LYS B 1 23 ? -32.648 7.361 29.888 1.00 42.19 20 LYS B CA 1
ATOM 893 C C . LYS B 1 23 ? -33.455 8.587 29.466 1.00 46.17 20 LYS B C 1
ATOM 894 O O . LYS B 1 23 ? -34.123 9.211 30.292 1.00 46.20 20 LYS B O 1
ATOM 900 N N . ASP B 1 24 ? -33.384 8.927 28.182 1.00 40.09 21 ASP B N 1
ATOM 901 C CA . ASP B 1 24 ? -34.229 9.970 27.608 1.00 42.53 21 ASP B CA 1
ATOM 902 C C . ASP B 1 24 ? -34.892 9.436 26.337 1.00 48.54 21 ASP B C 1
ATOM 903 O O . ASP B 1 24 ? -34.933 8.224 26.122 1.00 54.09 21 ASP B O 1
ATOM 908 N N . LYS B 1 25 ? -35.397 10.331 25.494 1.00 54.04 22 LYS B N 1
ATOM 909 C CA . LYS B 1 25 ? -36.139 9.918 24.305 1.00 48.56 22 LYS B CA 1
ATOM 910 C C . LYS B 1 25 ? -35.232 9.642 23.107 1.00 60.88 22 LYS B C 1
ATOM 911 O O . LYS B 1 25 ? -35.698 9.171 22.069 1.00 62.65 22 LYS B O 1
ATOM 917 N N . ASN B 1 26 ? -33.945 9.940 23.252 1.00 59.04 23 ASN B N 1
ATOM 918 C CA . ASN B 1 26 ? -32.954 9.580 22.243 1.00 51.33 23 ASN B CA 1
ATOM 919 C C . ASN B 1 26 ? -32.247 8.295 22.651 1.00 46.10 23 ASN B C 1
ATOM 920 O O . ASN B 1 26 ? -31.183 8.323 23.265 1.00 42.86 23 ASN B O 1
ATOM 925 N N . THR B 1 27 ? -32.860 7.169 22.304 1.00 50.41 24 THR B N 1
ATOM 926 C CA . THR B 1 27 ? -32.413 5.853 22.750 1.00 46.33 24 THR B CA 1
ATOM 927 C C . THR B 1 27 ? -31.027 5.459 22.240 1.00 45.32 24 THR B C 1
ATOM 928 O O . THR B 1 27 ? -30.283 4.757 22.927 1.00 46.61 24 THR B O 1
ATOM 932 N N . ASP B 1 28 ? -30.690 5.901 21.034 1.00 46.68 25 ASP B N 1
ATOM 933 C CA . ASP B 1 28 ? -29.491 5.422 20.351 1.00 49.75 25 ASP B CA 1
ATOM 934 C C . ASP B 1 28 ? -28.258 6.303 20.566 1.00 43.99 25 ASP B C 1
ATOM 935 O O . ASP B 1 28 ? -27.236 6.103 19.909 1.00 44.01 25 ASP B O 1
ATOM 940 N N . THR B 1 29 ? -28.347 7.275 21.472 1.00 37.08 26 THR B N 1
ATOM 941 C CA . THR B 1 29 ? -27.218 8.164 21.748 1.00 39.25 26 THR B CA 1
ATOM 942 C C . THR B 1 29 ? -27.135 8.552 23.222 1.00 38.91 26 THR B C 1
ATOM 943 O O . THR B 1 29 ? -28.105 8.417 23.968 1.00 29.78 26 THR B O 1
ATOM 947 N N . LEU B 1 30 ? -25.963 9.033 23.627 1.00 31.45 27 LEU B N 1
ATOM 948 C CA . LEU B 1 30 ? -25.728 9.481 24.994 1.00 35.22 27 LEU B CA 1
ATOM 949 C C . LEU B 1 30 ? -25.728 11.001 25.053 1.00 37.26 27 LEU B C 1
ATOM 950 O O . LEU B 1 30 ? -24.946 11.655 24.364 1.00 31.96 27 LEU B O 1
ATOM 955 N N . SER B 1 31 ? -26.608 11.560 25.875 1.00 30.63 28 SER B N 1
ATOM 956 C CA . SER B 1 31 ? -26.616 12.996 26.106 1.00 34.70 28 SER B CA 1
ATOM 957 C C . SER B 1 31 ? -25.436 13.369 26.991 1.00 33.30 28 SER B C 1
ATOM 958 O O . SER B 1 31 ? -24.677 12.500 27.424 1.00 32.17 28 SER B O 1
ATOM 961 N N . LYS B 1 32 ? -25.288 14.659 27.267 1.00 45.04 29 LYS B N 1
ATOM 962 C CA . LYS B 1 32 ? -24.226 15.130 28.146 1.00 45.70 29 LYS B CA 1
ATOM 963 C C . LYS B 1 32 ? -24.449 14.598 29.561 1.00 38.07 29 LYS B C 1
ATOM 964 O O . LYS B 1 32 ? -23.509 14.167 30.226 1.00 40.76 29 LYS B O 1
ATOM 970 N N . LYS B 1 33 ? -25.701 14.624 30.012 1.00 41.75 30 LYS B N 1
ATOM 971 C CA . LYS B 1 33 ? -26.051 14.110 31.334 1.00 41.92 30 LYS B CA 1
ATOM 972 C C . LYS B 1 33 ? -25.843 12.601 31.411 1.00 39.49 30 LYS B C 1
ATOM 973 O O . LYS B 1 33 ? -25.240 12.098 32.359 1.00 36.15 30 LYS B O 1
ATOM 979 N N . GLU B 1 34 ? -26.341 11.885 30.408 1.00 32.49 31 GLU B N 1
ATOM 980 C CA . GLU B 1 34 ? -26.214 10.434 30.370 1.00 30.32 31 GLU B CA 1
ATOM 981 C C . GLU B 1 34 ? -24.749 10.021 30.304 1.00 35.25 31 GLU B C 1
ATOM 982 O O . GLU B 1 34 ? -24.332 9.066 30.963 1.00 23.16 31 GLU B O 1
ATOM 988 N N . LEU B 1 35 ? -23.972 10.753 29.511 1.00 38.73 32 LEU B N 1
ATOM 989 C CA . LEU B 1 35 ? -22.547 10.484 29.375 1.00 32.19 32 LEU B CA 1
ATOM 990 C C . LEU B 1 35 ? -21.823 10.710 30.695 1.00 30.05 32 LEU B C 1
ATOM 991 O O . LEU B 1 35 ? -20.966 9.920 31.081 1.00 35.22 32 LEU B O 1
ATOM 996 N N . LYS B 1 36 ? -22.173 11.796 31.378 1.00 37.94 33 LYS B N 1
ATOM 997 C CA . LYS B 1 36 ? -21.538 12.148 32.642 1.00 33.75 33 LYS B CA 1
ATOM 998 C C . LYS B 1 36 ? -21.691 11.022 33.663 1.00 27.14 33 LYS B C 1
ATOM 999 O O . LYS B 1 36 ? -20.753 10.699 34.390 1.00 23.05 33 LYS B O 1
ATOM 1005 N N . GLU B 1 37 ? -22.873 10.418 33.704 1.00 28.51 34 GLU B N 1
ATOM 1006 C CA . GLU B 1 37 ? -23.148 9.364 34.670 1.00 37.53 34 GLU B CA 1
ATOM 1007 C C . GLU B 1 37 ? -22.350 8.105 34.344 1.00 35.83 34 GLU B C 1
ATOM 1008 O O . GLU B 1 37 ? -21.866 7.418 35.243 1.00 38.39 34 GLU B O 1
ATOM 1014 N N . LEU B 1 38 ? -22.217 7.811 33.055 1.00 40.07 35 LEU B N 1
ATOM 1015 C CA . LEU B 1 38 ? -21.438 6.666 32.602 1.00 26.15 35 LEU B CA 1
ATOM 1016 C C . LEU B 1 38 ? -19.985 6.803 33.040 1.00 32.27 35 LEU B C 1
ATOM 1017 O O . LEU B 1 38 ? -19.409 5.878 33.610 1.00 26.73 35 LEU B O 1
ATOM 1022 N N . LEU B 1 39 ? -19.399 7.964 32.768 1.00 24.59 36 LEU B N 1
ATOM 1023 C CA . LEU B 1 39 ? -17.998 8.210 33.093 1.00 29.88 36 LEU B CA 1
ATOM 1024 C C . LEU B 1 39 ? -17.760 8.183 34.597 1.00 31.65 36 LEU B C 1
ATOM 1025 O O . LEU B 1 39 ? -16.704 7.751 35.059 1.00 37.89 36 LEU B O 1
ATOM 1030 N N . GLU B 1 40 ? -18.743 8.649 35.358 1.00 30.76 37 GLU B N 1
ATOM 1031 C CA . GLU B 1 40 ? -18.625 8.692 36.808 1.00 33.23 37 GLU B CA 1
ATOM 1032 C C . GLU B 1 40 ? -18.656 7.284 37.391 1.00 32.60 37 GLU B C 1
ATOM 1033 O O . GLU B 1 40 ? -17.882 6.955 38.289 1.00 36.66 37 GLU B O 1
ATOM 1039 N N . LYS B 1 41 ? -19.557 6.457 36.871 1.00 33.67 38 LYS B N 1
ATOM 1040 C CA . LYS B 1 41 ? -19.714 5.089 37.351 1.00 37.83 38 LYS B CA 1
ATOM 1041 C C . LYS B 1 41 ? -18.578 4.185 36.882 1.00 34.73 38 LYS B C 1
ATOM 1042 O O . LYS B 1 41 ? -18.026 3.412 37.664 1.00 40.47 38 LYS B O 1
ATOM 1048 N N . GLU B 1 42 ? -18.232 4.283 35.603 1.00 28.73 39 GLU B N 1
ATOM 1049 C CA . GLU B 1 42 ? -17.258 3.373 35.009 1.00 26.10 39 GLU B CA 1
ATOM 1050 C C . GLU B 1 42 ? -15.814 3.785 35.301 1.00 23.51 39 GLU B C 1
ATOM 1051 O O . GLU B 1 42 ? -14.942 2.930 35.434 1.00 25.87 39 GLU B O 1
ATOM 1057 N N . PHE B 1 43 ? -15.567 5.089 35.400 1.00 29.64 40 PHE B N 1
ATOM 1058 C CA . PHE B 1 43 ? -14.232 5.606 35.698 1.00 22.08 40 PHE B CA 1
ATOM 1059 C C . PHE B 1 43 ? -14.296 6.440 36.963 1.00 38.16 40 PHE B C 1
ATOM 1060 O O . PHE B 1 43 ? -14.655 7.617 36.934 1.00 39.88 40 PHE B O 1
ATOM 1068 N N . ARG B 1 44 ? -13.938 5.817 38.078 1.00 37.58 41 ARG B N 1
ATOM 1069 C CA . ARG B 1 44 ? -14.218 6.385 39.385 1.00 45.33 41 ARG B CA 1
ATOM 1070 C C . ARG B 1 44 ? -13.053 7.174 39.966 1.00 46.19 41 ARG B C 1
ATOM 1071 O O . ARG B 1 44 ? -11.963 6.646 40.176 1.00 40.13 41 ARG B O 1
ATOM 1079 N N . GLN B 1 45 ? -13.307 8.455 40.211 1.00 54.49 42 GLN B N 1
ATOM 1080 C CA . GLN B 1 45 ? -12.344 9.326 40.865 1.00 58.02 42 GLN B CA 1
ATOM 1081 C C . GLN B 1 45 ? -12.511 9.197 42.378 1.00 59.92 42 GLN B C 1
ATOM 1082 O O . GLN B 1 45 ? -13.342 9.875 42.983 1.00 58.32 42 GLN B O 1
ATOM 1088 N N . ILE B 1 46 ? -11.721 8.309 42.977 1.00 64.55 43 ILE B N 1
ATOM 1089 C CA . ILE B 1 46 ? -11.818 8.017 44.406 1.00 63.87 43 ILE B CA 1
ATOM 1090 C C . ILE B 1 46 ? -11.617 9.254 45.261 1.00 68.80 43 ILE B C 1
ATOM 1091 O O . ILE B 1 46 ? -12.322 9.459 46.247 1.00 75.43 43 ILE B O 1
ATOM 1096 N N . LEU B 1 47 ? -10.652 10.080 44.881 1.00 65.68 44 LEU B N 1
ATOM 1097 C CA . LEU B 1 47 ? -10.345 11.267 45.653 1.00 75.71 44 LEU B CA 1
ATOM 1098 C C . LEU B 1 47 ? -11.500 12.246 45.496 1.00 84.87 44 LEU B C 1
ATOM 1099 O O . LEU B 1 47 ? -11.567 12.990 44.519 1.00 90.26 44 LEU B O 1
ATOM 1104 N N . LYS B 1 48 ? -12.433 12.222 46.441 1.00 89.15 45 LYS B N 1
ATOM 1105 C CA . LYS B 1 48 ? -13.587 13.113 46.366 1.00 95.40 45 LYS B CA 1
ATOM 1106 C C . LYS B 1 48 ? -13.175 14.577 46.577 1.00 90.42 45 LYS B C 1
ATOM 1107 O O . LYS B 1 48 ? -13.618 15.238 47.520 1.00 91.70 45 LYS B O 1
ATOM 1113 N N . ASN B 1 49 ? -12.345 15.069 45.659 1.00 96.44 46 ASN B N 1
ATOM 1114 C CA . ASN B 1 49 ? -11.808 16.426 45.689 1.00 108.73 46 ASN B CA 1
ATOM 1115 C C . ASN B 1 49 ? -12.069 17.091 44.353 1.00 111.16 46 ASN B C 1
ATOM 1116 O O . ASN B 1 49 ? -11.433 16.749 43.355 1.00 108.66 46 ASN B O 1
ATOM 1121 N N . PRO B 1 50 ? -13.042 18.013 44.316 1.00 117.21 47 PRO B N 1
ATOM 1122 C CA . PRO B 1 50 ? -13.285 18.707 43.055 1.00 122.90 47 PRO B CA 1
ATOM 1123 C C . PRO B 1 50 ? -12.735 20.119 43.003 1.00 125.45 47 PRO B C 1
ATOM 1124 O O . PRO B 1 50 ? -13.364 21.066 43.478 1.00 132.73 47 PRO B O 1
ATOM 1128 N N . ASP B 1 51 ? -11.540 20.254 42.446 1.00 124.09 48 ASP B N 1
ATOM 1129 C CA . ASP B 1 51 ? -11.253 21.456 41.696 1.00 123.63 48 ASP B CA 1
ATOM 1130 C C . ASP B 1 51 ? -12.047 21.227 40.412 1.00 124.60 48 ASP B C 1
ATOM 1131 O O . ASP B 1 51 ? -11.729 20.295 39.673 1.00 123.78 48 ASP B O 1
ATOM 1136 N N . ASP B 1 52 ? -13.058 22.068 40.162 1.00 126.91 49 ASP B N 1
ATOM 1137 C CA . ASP B 1 52 ? -14.160 21.778 39.216 1.00 128.05 49 ASP B CA 1
ATOM 1138 C C . ASP B 1 52 ? -13.785 20.739 38.143 1.00 121.80 49 ASP B C 1
ATOM 1139 O O . ASP B 1 52 ? -13.090 21.066 37.177 1.00 110.52 49 ASP B O 1
ATOM 1144 N N . PRO B 1 53 ? -14.224 19.474 38.324 1.00 120.63 50 PRO B N 1
ATOM 1145 C CA . PRO B 1 53 ? -13.873 18.400 37.387 1.00 113.41 50 PRO B CA 1
ATOM 1146 C C . PRO B 1 53 ? -14.870 18.278 36.232 1.00 95.13 50 PRO B C 1
ATOM 1147 O O . PRO B 1 53 ? -16.016 17.884 36.453 1.00 94.94 50 PRO B O 1
ATOM 1151 N N . ASP B 1 54 ? -14.438 18.629 35.022 1.00 95.52 51 ASP B N 1
ATOM 1152 C CA . ASP B 1 54 ? -15.290 18.544 33.837 1.00 94.06 51 ASP B CA 1
ATOM 1153 C C . ASP B 1 54 ? -14.804 17.418 32.924 1.00 94.54 51 ASP B C 1
ATOM 1154 O O . ASP B 1 54 ? -14.242 17.652 31.853 1.00 91.23 51 ASP B O 1
ATOM 1159 N N . MET B 1 55 ? -15.032 16.184 33.363 1.00 92.49 52 MET B N 1
ATOM 1160 C CA . MET B 1 55 ? -14.665 15.018 32.575 1.00 88.52 52 MET B CA 1
ATOM 1161 C C . MET B 1 55 ? -15.569 14.929 31.353 1.00 90.67 52 MET B C 1
ATOM 1162 O O . MET B 1 55 ? -15.161 14.417 30.316 1.00 86.76 52 MET B O 1
ATOM 1167 N N . VAL B 1 56 ? -16.792 15.438 31.468 1.00 96.14 53 VAL B N 1
ATOM 1168 C CA . VAL B 1 56 ? -17.769 15.267 30.397 1.00 88.85 53 VAL B CA 1
ATOM 1169 C C . VAL B 1 56 ? -17.499 16.226 29.233 1.00 78.41 53 VAL B C 1
ATOM 1170 O O . VAL B 1 56 ? -17.594 15.833 28.071 1.00 73.40 53 VAL B O 1
ATOM 1174 N N . ASP B 1 57 ? -17.154 17.473 29.545 1.00 77.37 54 ASP B N 1
ATOM 1175 C CA . ASP B 1 57 ? -16.954 18.491 28.516 1.00 83.05 54 ASP B CA 1
ATOM 1176 C C . ASP B 1 57 ? -15.722 18.208 27.662 1.00 77.62 54 ASP B C 1
ATOM 1177 O O . ASP B 1 57 ? -15.765 18.344 26.439 1.00 59.02 54 ASP B O 1
ATOM 1182 N N . VAL B 1 58 ? -14.626 17.828 28.310 1.00 82.37 55 VAL B N 1
ATOM 1183 C CA . VAL B 1 58 ? -13.396 17.505 27.596 1.00 76.60 55 VAL B CA 1
ATOM 1184 C C . VAL B 1 58 ? -13.587 16.243 26.757 1.00 75.45 55 VAL B C 1
ATOM 1185 O O . VAL B 1 58 ? -13.062 16.142 25.648 1.00 78.55 55 VAL B O 1
ATOM 1189 N N . PHE B 1 59 ? -14.338 15.283 27.291 1.00 72.28 56 PHE B N 1
ATOM 1190 C CA . PHE B 1 59 ? -14.645 14.061 26.556 1.00 67.59 56 PHE B CA 1
ATOM 1191 C C . PHE B 1 59 ? -15.563 14.367 25.382 1.00 65.98 56 PHE B C 1
ATOM 1192 O O . PHE B 1 59 ? -15.404 13.806 24.298 1.00 60.36 56 PHE B O 1
ATOM 1200 N N . MET B 1 60 ? -16.523 15.259 25.605 1.00 59.16 57 MET B N 1
ATOM 1201 C CA . MET B 1 60 ? -17.497 15.607 24.577 1.00 63.56 57 MET B CA 1
ATOM 1202 C C . MET B 1 60 ? -16.802 16.138 23.333 1.00 55.50 57 MET B C 1
ATOM 1203 O O . MET B 1 60 ? -17.156 15.777 22.214 1.00 56.26 57 MET B O 1
ATOM 1208 N N . ASP B 1 61 ? -15.805 16.990 23.539 1.00 59.18 58 ASP B N 1
ATOM 1209 C CA . ASP B 1 61 ? -15.061 17.579 22.434 1.00 69.60 58 ASP B CA 1
ATOM 1210 C C . ASP B 1 61 ? -14.285 16.516 21.664 1.00 67.88 58 ASP B C 1
ATOM 1211 O O . ASP B 1 61 ? -14.176 16.579 20.440 1.00 67.37 58 ASP B O 1
ATOM 1216 N N . HIS B 1 62 ? -13.752 15.537 22.388 1.00 67.68 59 HIS B N 1
ATOM 1217 C CA . HIS B 1 62 ? -12.939 14.487 21.782 1.00 57.37 59 HIS B CA 1
ATOM 1218 C C . HIS B 1 62 ? -13.779 13.426 21.082 1.00 44.56 59 HIS B C 1
ATOM 1219 O O . HIS B 1 62 ? -13.389 12.917 20.032 1.00 55.03 59 HIS B O 1
ATOM 1226 N N . LEU B 1 63 ? -14.928 13.097 21.666 1.00 44.84 60 LEU B N 1
ATOM 1227 C CA . LEU B 1 63 ? -15.740 11.981 21.187 1.00 33.62 60 LEU B CA 1
ATOM 1228 C C . LEU B 1 63 ? -16.820 12.404 20.193 1.00 33.22 60 LEU B C 1
ATOM 1229 O O . LEU B 1 63 ? -17.146 11.651 19.276 1.00 28.29 60 LEU B O 1
ATOM 1234 N N . ASP B 1 64 ? -17.381 13.597 20.379 1.00 40.19 61 ASP B N 1
ATOM 1235 C CA . ASP B 1 64 ? -18.458 14.080 19.515 1.00 39.72 61 ASP B CA 1
ATOM 1236 C C . ASP B 1 64 ? -17.914 14.604 18.187 1.00 44.28 61 ASP B C 1
ATOM 1237 O O . ASP B 1 64 ? -17.748 15.811 17.998 1.00 33.97 61 ASP B O 1
ATOM 1242 N N . ILE B 1 65 ? -17.661 13.681 17.266 1.00 35.07 62 ILE B N 1
ATOM 1243 C CA . ILE B 1 65 ? -17.036 14.000 15.987 1.00 44.34 62 ILE B CA 1
ATOM 1244 C C . ILE B 1 65 ? -17.883 14.949 15.143 1.00 39.31 62 ILE B C 1
ATOM 1245 O O . ILE B 1 65 ? -17.390 15.965 14.654 1.00 50.82 62 ILE B O 1
ATOM 1250 N N . ASP B 1 66 ? -19.156 14.608 14.972 1.00 42.21 63 ASP B N 1
ATOM 1251 C CA . ASP B 1 66 ? -20.049 15.375 14.106 1.00 40.03 63 ASP B CA 1
ATOM 1252 C C . ASP B 1 66 ? -20.611 16.628 14.786 1.00 46.93 63 ASP B C 1
ATOM 1253 O O . ASP B 1 66 ? -21.399 17.361 14.188 1.00 50.92 63 ASP B O 1
ATOM 1258 N N . HIS B 1 67 ? -20.212 16.857 16.035 1.00 45.28 64 HIS B N 1
ATOM 1259 C CA . HIS B 1 67 ? -20.599 18.055 16.784 1.00 42.63 64 HIS B CA 1
ATOM 1260 C C . HIS B 1 67 ? -22.108 18.173 16.995 1.00 39.87 64 HIS B C 1
ATOM 1261 O O . HIS B 1 67 ? -22.620 19.275 17.192 1.00 55.02 64 HIS B O 1
ATOM 1268 N N . ASN B 1 68 ? -22.819 17.049 16.963 1.00 39.45 65 ASN B N 1
ATOM 1269 C CA . ASN B 1 68 ? -24.262 17.061 17.189 1.00 33.17 65 ASN B CA 1
ATOM 1270 C C . ASN B 1 68 ? -24.593 16.976 18.682 1.00 37.31 65 ASN B C 1
ATOM 1271 O O . ASN B 1 68 ? -25.738 16.734 19.062 1.00 42.81 65 ASN B O 1
ATOM 1276 N N . LYS B 1 69 ? -23.576 17.173 19.517 1.00 37.24 66 LYS B N 1
ATOM 1277 C CA . LYS B 1 69 ? -23.737 17.211 20.970 1.00 45.81 66 LYS B CA 1
ATOM 1278 C C . LYS B 1 69 ? -24.375 15.936 21.520 1.00 48.37 66 LYS B C 1
ATOM 1279 O O . LYS B 1 69 ? -25.028 15.959 22.564 1.00 49.76 66 LYS B O 1
ATOM 1285 N N . LYS B 1 70 ? -24.180 14.829 20.809 1.00 39.01 67 LYS B N 1
ATOM 1286 C CA . LYS B 1 70 ? -24.599 13.515 21.283 1.00 35.20 67 LYS B CA 1
ATOM 1287 C C . LYS B 1 70 ? -23.512 12.503 20.943 1.00 41.84 67 LYS B C 1
ATOM 1288 O O . LYS B 1 70 ? -22.790 12.676 19.965 1.00 34.75 67 LYS B O 1
ATOM 1294 N N . ILE B 1 71 ? -23.394 11.453 21.750 1.00 35.42 68 ILE B N 1
ATOM 1295 C CA . ILE B 1 71 ? -22.417 10.400 21.492 1.00 29.71 68 ILE B CA 1
ATOM 1296 C C . ILE B 1 71 ? -23.123 9.131 21.028 1.00 30.61 68 ILE B C 1
ATOM 1297 O O . ILE B 1 71 ? -23.796 8.465 21.810 1.00 38.96 68 ILE B O 1
ATOM 1302 N N . ASP B 1 72 ? -22.973 8.804 19.749 1.00 30.93 69 ASP B N 1
ATOM 1303 C CA . ASP B 1 72 ? -23.520 7.559 19.225 1.00 33.84 69 ASP B CA 1
ATOM 1304 C C . ASP B 1 72 ? -22.608 6.398 19.611 1.00 29.79 69 ASP B C 1
ATOM 1305 O O . ASP B 1 72 ? -21.561 6.598 20.228 1.00 31.27 69 ASP B O 1
ATOM 1310 N N . PHE B 1 73 ? -23.009 5.186 19.245 1.00 29.66 70 PHE B N 1
ATOM 1311 C CA . PHE B 1 73 ? -22.283 3.989 19.648 1.00 31.90 70 PHE B CA 1
ATOM 1312 C C . PHE B 1 73 ? -20.883 3.946 19.039 1.00 31.20 70 PHE B C 1
ATOM 1313 O O . PHE B 1 73 ? -19.918 3.597 19.717 1.00 28.62 70 PHE B O 1
ATOM 1321 N N . THR B 1 74 ? -20.771 4.308 17.765 1.00 28.98 71 THR B N 1
ATOM 1322 C CA . THR B 1 74 ? -19.481 4.281 17.081 1.00 30.78 71 THR B CA 1
ATOM 1323 C C . THR B 1 74 ? -18.512 5.268 17.733 1.00 32.60 71 THR B C 1
ATOM 1324 O O . THR B 1 74 ? -17.331 4.965 17.915 1.00 24.88 71 THR B O 1
ATOM 1328 N N . GLU B 1 75 ? -19.023 6.445 18.085 1.00 29.94 72 GLU B N 1
ATOM 1329 C CA . GLU B 1 75 ? -18.239 7.453 18.791 1.00 27.36 72 GLU B CA 1
ATOM 1330 C C . GLU B 1 75 ? -17.825 6.946 20.170 1.00 29.88 72 GLU B C 1
ATOM 1331 O O . GLU B 1 75 ? -16.723 7.223 20.642 1.00 25.53 72 GLU B O 1
ATOM 1337 N N . PHE B 1 76 ? -18.719 6.197 20.806 1.00 33.19 73 PHE B N 1
ATOM 1338 C CA . PHE B 1 76 ? -18.447 5.608 22.110 1.00 25.05 73 PHE B CA 1
ATOM 1339 C C . PHE B 1 76 ? -17.369 4.536 21.991 1.00 24.91 73 PHE B C 1
ATOM 1340 O O . PHE B 1 76 ? -16.444 4.483 22.802 1.00 25.78 73 PHE B O 1
ATOM 1348 N N . LEU B 1 77 ? -17.474 3.702 20.961 1.00 27.47 74 LEU B N 1
ATOM 1349 C CA . LEU B 1 77 ? -16.523 2.613 20.766 1.00 28.64 74 LEU B CA 1
ATOM 1350 C C . LEU B 1 77 ? -15.111 3.141 20.539 1.00 31.10 74 LEU B C 1
ATOM 1351 O O . LEU B 1 77 ? -14.133 2.435 20.793 1.00 31.29 74 LEU B O 1
ATOM 1356 N N . LEU B 1 78 ? -15.005 4.382 20.075 1.00 29.85 75 LEU B N 1
ATOM 1357 C CA . LEU B 1 78 ? -13.702 5.004 19.882 1.00 26.47 75 LEU B CA 1
ATOM 1358 C C . LEU B 1 78 ? -13.011 5.142 21.231 1.00 32.75 75 LEU B C 1
ATOM 1359 O O . LEU B 1 78 ? -11.812 4.890 21.359 1.00 29.55 75 LEU B O 1
ATOM 1364 N N . MET B 1 79 ? -13.784 5.534 22.238 1.00 33.35 76 MET B N 1
ATOM 1365 C CA . MET B 1 79 ? -13.279 5.632 23.599 1.00 21.87 76 MET B CA 1
ATOM 1366 C C . MET B 1 79 ? -12.797 4.265 24.071 1.00 20.31 76 MET B C 1
ATOM 1367 O O . MET B 1 79 ? -11.680 4.124 24.568 1.00 20.72 76 MET B O 1
ATOM 1372 N N . VAL B 1 80 ? -13.645 3.258 23.893 1.00 21.34 77 VAL B N 1
ATOM 1373 C CA . VAL B 1 80 ? -13.341 1.911 24.358 1.00 23.00 77 VAL B CA 1
ATOM 1374 C C . VAL B 1 80 ? -12.104 1.377 23.643 1.00 24.20 77 VAL B C 1
ATOM 1375 O O . VAL B 1 80 ? -11.275 0.694 24.245 1.00 27.57 77 VAL B O 1
ATOM 1379 N N . PHE B 1 81 ? -11.983 1.703 22.360 1.00 27.68 78 PHE B N 1
ATOM 1380 C CA . PHE B 1 81 ? -10.829 1.301 21.565 1.00 23.92 78 PHE B CA 1
ATOM 1381 C C . PHE B 1 81 ? -9.537 1.869 22.143 1.00 22.16 78 PHE B C 1
ATOM 1382 O O . PHE B 1 81 ? -8.556 1.149 22.310 1.00 26.37 78 PHE B O 1
ATOM 1390 N N . LYS B 1 82 ? -9.546 3.164 22.443 1.00 26.24 79 LYS B N 1
ATOM 1391 C CA . LYS B 1 82 ? -8.377 3.833 23.006 1.00 27.35 79 LYS B CA 1
ATOM 1392 C C . LYS B 1 82 ? -7.962 3.236 24.350 1.00 27.61 79 LYS B C 1
ATOM 1393 O O . LYS B 1 82 ? -6.775 3.041 24.607 1.00 31.90 79 LYS B O 1
ATOM 1399 N N . LEU B 1 83 ? -8.939 2.950 25.203 1.00 23.24 80 LEU B N 1
ATOM 1400 C CA . LEU B 1 83 ? -8.656 2.384 26.517 1.00 30.56 80 LEU B CA 1
ATOM 1401 C C . LEU B 1 83 ? -8.010 1.014 26.399 1.00 31.48 80 LEU B C 1
ATOM 1402 O O . LEU B 1 83 ? -7.065 0.701 27.124 1.00 28.78 80 LEU B O 1
ATOM 1407 N N . ALA B 1 84 ? -8.526 0.198 25.486 1.00 26.87 81 ALA B N 1
ATOM 1408 C CA . ALA B 1 84 ? -7.992 -1.140 25.273 1.00 23.26 81 ALA B CA 1
ATOM 1409 C C . ALA B 1 84 ? -6.521 -1.075 24.874 1.00 29.49 81 ALA B C 1
ATOM 1410 O O . ALA B 1 84 ? -5.696 -1.827 25.392 1.00 25.05 81 ALA B O 1
ATOM 1412 N N . GLN B 1 85 ? -6.200 -0.168 23.957 1.00 30.27 82 GLN B N 1
ATOM 1413 C CA . GLN B 1 85 ? -4.827 0.001 23.497 1.00 32.06 82 GLN B CA 1
ATOM 1414 C C . GLN B 1 85 ? -3.906 0.420 24.634 1.00 30.35 82 GLN B C 1
ATOM 1415 O O . GLN B 1 85 ? -2.809 -0.115 24.787 1.00 34.81 82 GLN B O 1
ATOM 1421 N N . ALA B 1 86 ? -4.358 1.388 25.423 1.00 31.94 83 ALA B N 1
ATOM 1422 C CA . ALA B 1 86 ? -3.558 1.922 26.516 1.00 32.49 83 ALA B CA 1
ATOM 1423 C C . ALA B 1 86 ? -3.246 0.843 27.545 1.00 30.88 83 ALA B C 1
ATOM 1424 O O . ALA B 1 86 ? -2.090 0.645 27.916 1.00 29.29 83 ALA B O 1
ATOM 1426 N N . TYR B 1 87 ? -4.279 0.140 27.996 1.00 26.47 84 TYR B N 1
ATOM 1427 C CA . TYR B 1 87 ? -4.110 -0.859 29.045 1.00 36.02 84 TYR B CA 1
ATOM 1428 C C . TYR B 1 87 ? -3.441 -2.132 28.539 1.00 36.12 84 TYR B C 1
ATOM 1429 O O . TYR B 1 87 ? -3.055 -2.991 29.332 1.00 36.73 84 TYR B O 1
ATOM 1438 N N . TYR B 1 88 ? -3.298 -2.258 27.225 1.00 36.14 85 TYR B N 1
ATOM 1439 C CA . TYR B 1 88 ? -2.538 -3.366 26.667 1.00 35.10 85 TYR B CA 1
ATOM 1440 C C . TYR B 1 88 ? -1.052 -3.150 26.937 1.00 40.99 85 TYR B C 1
ATOM 1441 O O . TYR B 1 88 ? -0.270 -4.097 26.965 1.00 47.32 85 TYR B O 1
ATOM 1450 N N . GLU B 1 89 ? -0.667 -1.892 27.126 1.00 52.78 86 GLU 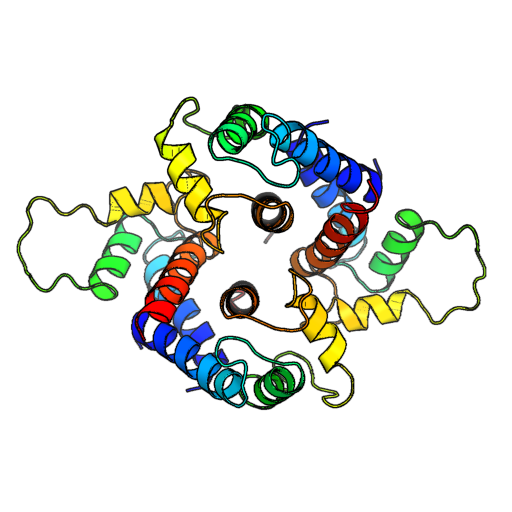B N 1
ATOM 1451 C CA . GLU B 1 89 ? 0.716 -1.557 27.438 1.00 55.60 86 GLU B CA 1
ATOM 1452 C C . GLU B 1 89 ? 0.978 -1.710 28.932 1.00 54.71 86 GLU B C 1
ATOM 1453 O O . GLU B 1 89 ? 2.100 -2.003 29.347 1.00 59.09 86 GLU B O 1
ATOM 1459 N N . SER B 1 90 ? -0.063 -1.514 29.734 1.00 53.68 87 SER B N 1
ATOM 1460 C CA . SER B 1 90 ? 0.048 -1.635 31.183 1.00 63.52 87 SER B CA 1
ATOM 1461 C C . SER B 1 90 ? 0.096 -3.103 31.602 1.00 66.18 87 SER B C 1
ATOM 1462 O O . SER B 1 90 ? 1.117 -3.580 32.098 1.00 66.48 87 SER B O 1
ATOM 1465 N N . THR B 1 91 ? -1.017 -3.804 31.397 1.00 56.98 88 THR B N 1
ATOM 1466 C CA . THR B 1 91 ? -1.121 -5.233 31.692 1.00 64.38 88 THR B CA 1
ATOM 1467 C C . THR B 1 91 ? -0.691 -5.555 33.121 1.00 69.41 88 THR B C 1
ATOM 1468 O O . THR B 1 91 ? -0.933 -6.654 33.619 1.00 65.27 88 THR B O 1
ATOM 1472 N N . SER C 1 4 ? -19.769 8.526 -12.547 1.00 46.36 1 SER C N 1
ATOM 1473 C CA . SER C 1 4 ? -18.477 7.872 -12.198 1.00 41.57 1 SER C CA 1
ATOM 1474 C C . SER C 1 4 ? -18.669 6.393 -11.876 1.00 31.12 1 SER C C 1
ATOM 1475 O O . SER C 1 4 ? -19.772 5.952 -11.550 1.00 39.87 1 SER C O 1
ATOM 1478 N N . THR C 1 5 ? -17.582 5.637 -11.990 1.00 37.39 2 THR C N 1
ATOM 1479 C CA . THR C 1 5 ? -17.552 4.237 -11.589 1.00 30.78 2 THR C CA 1
ATOM 1480 C C . THR C 1 5 ? -16.892 4.117 -10.224 1.00 26.31 2 THR C C 1
ATOM 1481 O O . THR C 1 5 ? -16.292 5.074 -9.737 1.00 25.56 2 THR C O 1
ATOM 1485 N N . LEU C 1 6 ? -16.994 2.941 -9.616 1.00 28.08 3 LEU C N 1
ATOM 1486 C CA . LEU C 1 6 ? -16.407 2.706 -8.301 1.00 23.71 3 LEU C CA 1
ATOM 1487 C C . LEU C 1 6 ? -14.894 2.884 -8.336 1.00 28.31 3 LEU C C 1
ATOM 1488 O O . LEU C 1 6 ? -14.305 3.461 -7.419 1.00 24.61 3 LEU C O 1
ATOM 1493 N N . LEU C 1 7 ? -14.272 2.389 -9.401 1.00 22.72 4 LEU C N 1
ATOM 1494 C CA . LEU C 1 7 ? -12.821 2.453 -9.541 1.00 23.34 4 LEU C CA 1
ATOM 1495 C C . LEU C 1 7 ? -12.324 3.894 -9.650 1.00 26.01 4 LEU C C 1
ATOM 1496 O O . LEU C 1 7 ? -11.273 4.236 -9.108 1.00 24.67 4 LEU C O 1
ATOM 1501 N N . GLU C 1 8 ? -13.079 4.735 -10.352 1.00 25.79 5 GLU C N 1
ATOM 1502 C CA . GLU C 1 8 ? -12.737 6.150 -10.472 1.00 21.14 5 GLU C CA 1
ATOM 1503 C C . GLU C 1 8 ? -12.725 6.826 -9.103 1.00 24.80 5 GLU C C 1
ATOM 1504 O O . GLU C 1 8 ? -11.829 7.613 -8.797 1.00 26.35 5 GLU C O 1
ATOM 1510 N N . ASN C 1 9 ? -13.722 6.511 -8.283 1.00 25.42 6 ASN C N 1
ATOM 1511 C CA . ASN C 1 9 ? -13.802 7.056 -6.935 1.00 27.87 6 ASN C CA 1
ATOM 1512 C C . ASN C 1 9 ? -12.594 6.629 -6.112 1.00 23.63 6 ASN C C 1
ATOM 1513 O O . ASN C 1 9 ? -12.020 7.426 -5.370 1.00 21.77 6 ASN C O 1
ATOM 1518 N N . ILE C 1 10 ? -12.202 5.369 -6.265 1.00 22.41 7 ILE C N 1
ATOM 1519 C CA . ILE C 1 10 ? -11.057 4.830 -5.545 1.00 17.20 7 ILE C CA 1
ATOM 1520 C C . ILE C 1 10 ? -9.761 5.508 -5.973 1.00 23.04 7 ILE C C 1
ATOM 1521 O O . ILE C 1 10 ? -8.968 5.928 -5.131 1.00 23.07 7 ILE C O 1
ATOM 1526 N N . PHE C 1 11 ? -9.542 5.598 -7.282 1.00 31.86 8 PHE C N 1
ATOM 1527 C CA . PHE C 1 11 ? -8.355 6.258 -7.809 1.00 21.07 8 PHE C CA 1
ATOM 1528 C C . PHE C 1 11 ? -8.300 7.702 -7.326 1.00 23.77 8 PHE C C 1
ATOM 1529 O O . PHE C 1 11 ? -7.231 8.213 -6.992 1.00 22.98 8 PHE C O 1
ATOM 1537 N N . ALA C 1 12 ? -9.462 8.348 -7.274 1.00 24.75 9 ALA C N 1
ATOM 1538 C CA . ALA C 1 12 ? -9.551 9.741 -6.844 1.00 21.92 9 ALA C CA 1
ATOM 1539 C C . ALA C 1 12 ? -9.164 9.899 -5.381 1.00 23.01 9 ALA C C 1
ATOM 1540 O O . ALA C 1 12 ? -8.489 10.854 -5.015 1.00 25.58 9 ALA C O 1
ATOM 1542 N N . ILE C 1 13 ? -9.602 8.961 -4.549 1.00 25.15 10 ILE C N 1
ATOM 1543 C CA . ILE C 1 13 ? -9.285 8.985 -3.127 1.00 23.37 10 ILE C CA 1
ATOM 1544 C C . ILE C 1 13 ? -7.794 8.736 -2.910 1.00 22.57 10 ILE C C 1
ATOM 1545 O O . ILE C 1 13 ? -7.171 9.370 -2.061 1.00 20.82 10 ILE C O 1
ATOM 1550 N N . ILE C 1 14 ? -7.228 7.815 -3.685 1.00 24.82 11 ILE C N 1
ATOM 1551 C CA . ILE C 1 14 ? -5.800 7.515 -3.605 1.00 24.61 11 ILE C CA 1
ATOM 1552 C C . ILE C 1 14 ? -4.955 8.725 -3.989 1.00 24.85 11 ILE C C 1
ATOM 1553 O O . ILE C 1 14 ? -3.993 9.064 -3.306 1.00 19.05 11 ILE C O 1
ATOM 1558 N N . ASN C 1 15 ? -5.307 9.359 -5.101 1.00 26.91 12 ASN C N 1
ATOM 1559 C CA . ASN C 1 15 ? -4.559 10.506 -5.592 1.00 32.93 12 ASN C CA 1
ATOM 1560 C C . ASN C 1 15 ? -4.743 11.734 -4.702 1.00 29.92 12 ASN C C 1
ATOM 1561 O O . ASN C 1 15 ? -3.837 12.556 -4.575 1.00 30.13 12 ASN C O 1
ATOM 1566 N N . LEU C 1 16 ? -5.909 11.850 -4.077 1.00 28.98 13 LEU C N 1
ATOM 1567 C CA . LEU C 1 16 ? -6.168 12.952 -3.158 1.00 29.19 13 LEU C CA 1
ATOM 1568 C C . LEU C 1 16 ? -5.230 12.854 -1.961 1.00 33.95 13 LEU C C 1
ATOM 1569 O O . LEU C 1 16 ? -4.604 13.838 -1.561 1.00 30.21 13 LEU C O 1
ATOM 1574 N N . PHE C 1 17 ? -5.139 11.653 -1.397 1.00 23.84 14 PHE C N 1
ATOM 1575 C CA . PHE C 1 17 ? -4.264 11.397 -0.260 1.00 29.16 14 PHE C CA 1
ATOM 1576 C C . PHE C 1 17 ? -2.812 11.681 -0.621 1.00 23.08 14 PHE C C 1
ATOM 1577 O O . PHE C 1 17 ? -2.104 12.365 0.119 1.00 24.94 14 PHE C O 1
ATOM 1585 N N . LYS C 1 18 ? -2.377 11.159 -1.764 1.00 21.65 15 LYS C N 1
ATOM 1586 C CA . LYS C 1 18 ? -0.997 11.333 -2.207 1.00 34.21 15 LYS C CA 1
ATOM 1587 C C . LYS C 1 18 ? -0.642 12.804 -2.395 1.00 30.78 15 LYS C C 1
ATOM 1588 O O . LYS C 1 18 ? 0.504 13.203 -2.189 1.00 26.68 15 LYS C O 1
ATOM 1594 N N . GLN C 1 19 ? -1.628 13.607 -2.778 1.00 26.60 16 GLN C N 1
ATOM 1595 C CA . GLN C 1 19 ? -1.397 15.027 -3.020 1.00 33.83 16 GLN C CA 1
ATOM 1596 C C . GLN C 1 19 ? -1.100 15.767 -1.713 1.00 31.79 16 GLN C C 1
ATOM 1597 O O . GLN C 1 19 ? -0.207 16.614 -1.663 1.00 30.38 16 GLN C O 1
ATOM 1603 N N . TYR C 1 20 ? -1.840 15.440 -0.657 1.00 27.98 17 TYR C N 1
ATOM 1604 C CA . TYR C 1 20 ? -1.652 16.088 0.642 1.00 34.32 17 TYR C CA 1
ATOM 1605 C C . TYR C 1 20 ? -0.415 15.571 1.372 1.00 23.90 17 TYR C C 1
ATOM 1606 O O . TYR C 1 20 ? 0.206 16.293 2.148 1.00 25.86 17 TYR C O 1
ATOM 1615 N N . SER C 1 21 ? -0.058 14.319 1.114 1.00 25.52 18 SER C N 1
ATOM 1616 C CA . SER C 1 21 ? 0.994 13.656 1.872 1.00 29.22 18 SER C CA 1
ATOM 1617 C C . SER C 1 21 ? 2.402 13.912 1.326 1.00 32.57 18 SER C C 1
ATOM 1618 O O . SER C 1 21 ? 3.375 13.398 1.875 1.00 31.48 18 SER C O 1
ATOM 1621 N N . LYS C 1 22 ? 2.516 14.702 0.258 1.00 33.85 19 LYS C N 1
ATOM 1622 C CA . LYS C 1 22 ? 3.825 14.985 -0.335 1.00 32.58 19 LYS C CA 1
ATOM 1623 C C . LYS C 1 22 ? 4.252 16.448 -0.172 1.00 27.46 19 LYS C C 1
ATOM 1624 O O . LYS C 1 22 ? 4.982 16.984 -1.003 1.00 27.00 19 LYS C O 1
ATOM 1630 N N . LYS C 1 23 ? 3.811 17.088 0.906 1.00 37.74 20 LYS C N 1
ATOM 1631 C CA . LYS C 1 23 ? 4.351 18.392 1.269 1.00 27.58 20 LYS C CA 1
ATOM 1632 C C . LYS C 1 23 ? 5.797 18.207 1.720 1.00 35.51 20 LYS C C 1
ATOM 1633 O O . LYS C 1 23 ? 6.684 18.954 1.308 1.00 32.76 20 LYS C O 1
ATOM 1639 N N . ASP C 1 24 ? 6.020 17.204 2.568 1.00 27.74 21 ASP C N 1
ATOM 1640 C CA . ASP C 1 24 ? 7.365 16.831 2.997 1.00 30.49 21 ASP C CA 1
ATOM 1641 C C . ASP C 1 24 ? 7.861 15.652 2.160 1.00 34.75 21 ASP C C 1
ATOM 1642 O O . ASP C 1 24 ? 7.215 15.267 1.183 1.00 36.94 21 ASP C O 1
ATOM 1647 N N . LYS C 1 25 ? 8.999 15.076 2.539 1.00 37.47 22 LYS C N 1
ATOM 1648 C CA . LYS C 1 25 ? 9.607 14.007 1.750 1.00 41.23 22 LYS C CA 1
ATOM 1649 C C . LYS C 1 25 ? 9.100 12.619 2.144 1.00 47.73 22 LYS C C 1
ATOM 1650 O O . LYS C 1 25 ? 9.429 11.627 1.492 1.00 49.71 22 LYS C O 1
ATOM 1656 N N . ASN C 1 26 ? 8.307 12.548 3.208 1.00 48.07 23 ASN C N 1
ATOM 1657 C CA . ASN C 1 26 ? 7.634 11.306 3.574 1.00 42.86 23 ASN C CA 1
ATOM 1658 C C . ASN C 1 26 ? 6.319 11.229 2.802 1.00 38.69 23 ASN C C 1
ATOM 1659 O O . ASN C 1 26 ? 5.264 11.620 3.297 1.00 36.03 23 ASN C O 1
ATOM 1664 N N . THR C 1 27 ? 6.398 10.724 1.575 1.00 38.24 24 THR C N 1
ATOM 1665 C CA . THR C 1 27 ? 5.309 10.867 0.614 1.00 42.90 24 THR C CA 1
ATOM 1666 C C . THR C 1 27 ? 4.179 9.852 0.782 1.00 41.18 24 THR C C 1
ATOM 1667 O O . THR C 1 27 ? 3.122 10.004 0.169 1.00 37.32 24 THR C O 1
ATOM 1671 N N . ASP C 1 28 ? 4.392 8.826 1.603 1.00 40.42 25 ASP C N 1
ATOM 1672 C CA . ASP C 1 28 ? 3.386 7.778 1.785 1.00 34.93 25 ASP C CA 1
ATOM 1673 C C . ASP C 1 28 ? 2.557 7.969 3.051 1.00 30.46 25 ASP C C 1
ATOM 1674 O O . ASP C 1 28 ? 1.697 7.144 3.358 1.00 38.30 25 ASP C O 1
ATOM 1679 N N . THR C 1 29 ? 2.812 9.050 3.784 1.00 36.97 26 THR C N 1
ATOM 1680 C CA . THR C 1 29 ? 2.069 9.327 5.011 1.00 28.10 26 THR C CA 1
ATOM 1681 C C . THR C 1 29 ? 1.785 10.817 5.179 1.00 28.28 26 THR C C 1
ATOM 1682 O O . THR C 1 29 ? 2.418 11.658 4.540 1.00 23.47 26 THR C O 1
ATOM 1686 N N . LEU C 1 30 ? 0.823 11.129 6.043 1.00 27.46 27 LEU C N 1
ATOM 1687 C CA . LEU C 1 30 ? 0.502 12.509 6.385 1.00 20.08 27 LEU C CA 1
ATOM 1688 C C . LEU C 1 30 ? 1.178 12.906 7.687 1.00 32.61 27 LEU C C 1
ATOM 1689 O O . LEU C 1 30 ? 1.114 12.178 8.679 1.00 26.25 27 LEU C O 1
ATOM 1694 N N . SER C 1 31 ? 1.830 14.061 7.677 1.00 35.38 28 SER C N 1
ATOM 1695 C CA . SER C 1 31 ? 2.305 14.679 8.904 1.00 31.45 28 SER C CA 1
ATOM 1696 C C . SER C 1 31 ? 1.125 15.388 9.550 1.00 27.84 28 SER C C 1
ATOM 1697 O O . SER C 1 31 ? 0.038 15.433 8.974 1.00 26.83 28 SER C O 1
ATOM 1700 N N . LYS C 1 32 ? 1.331 15.941 10.740 1.00 32.92 29 LYS C N 1
ATOM 1701 C CA . LYS C 1 32 ? 0.277 16.690 11.409 1.00 28.98 29 LYS C CA 1
ATOM 1702 C C . LYS C 1 32 ? -0.060 17.950 10.620 1.00 27.06 29 LYS C C 1
ATOM 1703 O O . LYS C 1 32 ? -1.215 18.372 10.573 1.00 36.89 29 LYS C O 1
ATOM 1709 N N . LYS C 1 33 ? 0.955 18.548 10.003 1.00 31.15 30 LYS C N 1
ATOM 1710 C CA . LYS C 1 33 ? 0.755 19.746 9.193 1.00 33.46 30 LYS C CA 1
ATOM 1711 C C . LYS C 1 33 ? 0.014 19.408 7.903 1.00 25.25 30 LYS C C 1
ATOM 1712 O O . LYS C 1 33 ? -0.829 20.176 7.440 1.00 25.88 30 LYS C O 1
ATOM 1718 N N . GLU C 1 34 ? 0.335 18.257 7.324 1.00 24.64 31 GLU C N 1
ATOM 1719 C CA . GLU C 1 34 ? -0.341 17.796 6.119 1.00 29.74 31 GLU C CA 1
ATOM 1720 C C . GLU C 1 34 ? -1.774 17.377 6.435 1.00 27.23 31 GLU C C 1
ATOM 1721 O O . GLU C 1 34 ? -2.687 17.628 5.649 1.00 30.00 31 GLU C O 1
ATOM 1727 N N . LEU C 1 35 ? -1.969 16.747 7.588 1.00 28.24 32 LEU C N 1
ATOM 1728 C CA . LEU C 1 35 ? -3.305 16.357 8.022 1.00 27.52 32 LEU C CA 1
ATOM 1729 C C . LEU C 1 35 ? -4.178 17.588 8.252 1.00 29.57 32 LEU C C 1
ATOM 1730 O O . LEU C 1 35 ? -5.355 17.599 7.889 1.00 30.73 32 LEU C O 1
ATOM 1735 N N . LYS C 1 36 ? -3.596 18.616 8.862 1.00 32.27 33 LYS C N 1
ATOM 1736 C CA . LYS C 1 36 ? -4.293 19.878 9.088 1.00 25.59 33 LYS C CA 1
ATOM 1737 C C . LYS C 1 36 ? -4.849 20.434 7.783 1.00 27.67 33 LYS C C 1
ATOM 1738 O O . LYS C 1 36 ? -6.031 20.766 7.688 1.00 28.92 33 LYS C O 1
ATOM 1744 N N . GLU C 1 37 ? -3.978 20.546 6.787 1.00 22.62 34 GLU C N 1
ATOM 1745 C CA . GLU C 1 37 ? -4.357 21.095 5.491 1.00 25.50 34 GLU C CA 1
ATOM 1746 C C . GLU C 1 37 ? -5.463 20.274 4.837 1.00 27.49 34 GLU C C 1
ATOM 1747 O O . GLU C 1 37 ? -6.313 20.817 4.137 1.00 29.42 34 GLU C O 1
ATOM 1753 N N . LEU C 1 38 ? -5.451 18.965 5.067 1.00 25.92 35 LEU C N 1
ATOM 1754 C CA . LEU C 1 38 ? -6.468 18.085 4.498 1.00 30.93 35 LEU C CA 1
ATOM 1755 C C . LEU C 1 38 ? -7.821 18.328 5.162 1.00 27.48 35 LEU C C 1
ATOM 1756 O O . LEU C 1 38 ? -8.843 18.431 4.482 1.00 34.44 35 LEU C O 1
ATOM 1761 N N . LEU C 1 39 ? -7.824 18.417 6.489 1.00 25.94 36 LEU C N 1
ATOM 1762 C CA . LEU C 1 39 ? -9.050 18.683 7.232 1.00 32.57 36 LEU C CA 1
ATOM 1763 C C . LEU C 1 39 ? -9.629 20.044 6.853 1.00 33.36 36 LEU C C 1
ATOM 1764 O O . LEU C 1 39 ? -10.833 20.176 6.633 1.00 30.58 36 LEU C O 1
ATOM 1769 N N . GLU C 1 40 ? -8.765 21.050 6.771 1.00 34.83 37 GLU C N 1
ATOM 1770 C CA . GLU C 1 40 ? -9.188 22.404 6.430 1.00 38.21 37 GLU C CA 1
ATOM 1771 C C . GLU C 1 40 ? -9.832 22.469 5.051 1.00 41.37 37 GLU C C 1
ATOM 1772 O O . GLU C 1 40 ? -10.868 23.106 4.870 1.00 41.32 37 GLU C O 1
ATOM 1778 N N . LYS C 1 41 ? -9.210 21.812 4.081 1.00 30.82 38 LYS C N 1
ATOM 1779 C CA . LYS C 1 41 ? -9.692 21.851 2.708 1.00 37.66 38 LYS C CA 1
ATOM 1780 C C . LYS C 1 41 ? -10.930 20.979 2.512 1.00 35.03 38 LYS C C 1
ATOM 1781 O O . LYS C 1 41 ? -11.984 21.466 2.105 1.00 36.63 38 LYS C O 1
ATOM 1787 N N . GLU C 1 42 ? -10.794 19.690 2.811 1.00 33.21 39 GLU C N 1
ATOM 1788 C CA . GLU C 1 42 ? -11.803 18.699 2.443 1.00 29.33 39 GLU C CA 1
ATOM 1789 C C . GLU C 1 42 ? -13.060 18.743 3.306 1.00 37.26 39 GLU C C 1
ATOM 1790 O O . GLU C 1 42 ? -14.140 18.369 2.849 1.00 34.57 39 GLU C O 1
ATOM 1796 N N . PHE C 1 43 ? -12.917 19.183 4.553 1.00 31.83 40 PHE C N 1
ATOM 1797 C CA . PHE C 1 43 ? -14.040 19.222 5.486 1.00 35.13 40 PHE C CA 1
ATOM 1798 C C . PHE C 1 43 ? -14.376 20.655 5.898 1.00 38.12 40 PHE C C 1
ATOM 1799 O O . PHE C 1 43 ? -14.842 20.898 7.010 1.00 41.89 40 PHE C O 1
ATOM 1807 N N . ARG C 1 44 ? -14.150 21.598 4.988 1.00 34.18 41 ARG C N 1
ATOM 1808 C CA . ARG C 1 44 ? -14.367 23.011 5.282 1.00 42.46 41 ARG C CA 1
ATOM 1809 C C . ARG C 1 44 ? -15.847 23.329 5.463 1.00 39.45 41 ARG C C 1
ATOM 1810 O O . ARG C 1 44 ? -16.214 24.142 6.310 1.00 41.92 41 ARG C O 1
ATOM 1818 N N . GLN C 1 45 ? -16.691 22.684 4.664 1.00 28.67 42 GLN C N 1
ATOM 1819 C CA . GLN C 1 45 ? -18.120 22.978 4.661 1.00 38.05 42 GLN C CA 1
ATOM 1820 C C . GLN C 1 45 ? -18.889 22.279 5.784 1.00 46.96 42 GLN C C 1
ATOM 1821 O O . GLN C 1 45 ? -19.973 22.723 6.160 1.00 55.77 42 GLN C O 1
ATOM 1827 N N . ILE C 1 46 ? -18.331 21.194 6.315 1.00 42.70 43 ILE C N 1
ATOM 1828 C CA . ILE C 1 46 ? -19.075 20.322 7.223 1.00 42.73 43 ILE C CA 1
ATOM 1829 C C . ILE C 1 46 ? -18.663 20.456 8.688 1.00 47.87 43 ILE C C 1
ATOM 1830 O O . ILE C 1 46 ? -19.296 19.868 9.565 1.00 59.26 43 ILE C O 1
ATOM 1835 N N . LEU C 1 47 ? -17.606 21.219 8.951 1.00 46.69 44 LEU C N 1
ATOM 1836 C CA . LEU C 1 47 ? -17.134 21.424 10.317 1.00 60.05 44 LEU C CA 1
ATOM 1837 C C . LEU C 1 47 ? -17.552 22.786 10.858 1.00 68.02 44 LEU C C 1
ATOM 1838 O O . LEU C 1 47 ? -17.394 23.809 10.195 1.00 66.24 44 LEU C O 1
ATOM 1843 N N . LYS C 1 48 ? -18.088 22.777 12.075 1.00 76.14 45 LYS C N 1
ATOM 1844 C CA . LYS C 1 48 ? -18.619 23.981 12.702 1.00 78.97 45 LYS C CA 1
ATOM 1845 C C . LYS C 1 48 ? -17.538 25.023 12.967 1.00 81.11 45 LYS C C 1
ATOM 1846 O O . LYS C 1 48 ? -17.771 26.220 12.792 1.00 77.94 45 LYS C O 1
ATOM 1852 N N . ASN C 1 49 ? -16.360 24.563 13.383 1.00 81.65 46 ASN C N 1
ATOM 1853 C CA . ASN C 1 49 ? -15.289 25.463 13.800 1.00 96.22 46 ASN C CA 1
ATOM 1854 C C . ASN C 1 49 ? -13.972 25.201 13.069 1.00 89.73 46 ASN C C 1
ATOM 1855 O O . ASN C 1 49 ? -13.070 24.563 13.613 1.00 84.33 46 ASN C O 1
ATOM 1860 N N . PRO C 1 50 ? -13.863 25.689 11.823 1.00 93.10 47 PRO C N 1
ATOM 1861 C CA . PRO C 1 50 ? -12.585 25.682 11.103 1.00 100.82 47 PRO C CA 1
ATOM 1862 C C . PRO C 1 50 ? -11.545 26.570 11.783 1.00 103.18 47 PRO C C 1
ATOM 1863 O O . PRO C 1 50 ? -11.894 27.328 12.688 1.00 96.88 47 PRO C O 1
ATOM 1867 N N . ASP C 1 51 ? -10.292 26.475 11.344 1.00 105.22 48 ASP C N 1
ATOM 1868 C CA . ASP C 1 51 ? -9.198 27.237 11.943 1.00 99.88 48 ASP C CA 1
ATOM 1869 C C . ASP C 1 51 ? -9.113 26.979 13.448 1.00 94.89 48 ASP C C 1
ATOM 1870 O O . ASP C 1 51 ? -9.288 27.896 14.253 1.00 85.40 48 ASP C O 1
ATOM 1875 N N . ASP C 1 52 ? -8.850 25.727 13.816 1.00 97.88 49 ASP C N 1
ATOM 1876 C CA . ASP C 1 52 ? -8.751 25.327 15.219 1.00 84.84 49 ASP C CA 1
ATOM 1877 C C . ASP C 1 52 ? -7.668 24.262 15.411 1.00 77.37 49 ASP C C 1
ATOM 1878 O O . ASP C 1 52 ? -7.949 23.070 15.299 1.00 72.86 49 ASP C O 1
ATOM 1883 N N . PRO C 1 53 ? -6.420 24.692 15.680 1.00 77.01 50 PRO C N 1
ATOM 1884 C CA . PRO C 1 53 ? -5.292 23.783 15.924 1.00 70.84 50 PRO C CA 1
ATOM 1885 C C . PRO C 1 53 ? -5.586 22.628 16.885 1.00 57.64 50 PRO C C 1
ATOM 1886 O O . PRO C 1 53 ? -5.042 21.539 16.703 1.00 57.29 50 PRO C O 1
ATOM 1890 N N . ASP C 1 54 ? -6.416 22.866 17.896 1.00 53.23 51 ASP C N 1
ATOM 1891 C CA . ASP C 1 54 ? -6.756 21.824 18.860 1.00 53.82 51 ASP C CA 1
ATOM 1892 C C . ASP C 1 54 ? -7.453 20.649 18.176 1.00 54.56 51 ASP C C 1
ATOM 1893 O O . ASP C 1 54 ? -7.241 19.494 18.546 1.00 50.23 51 ASP C O 1
ATOM 1898 N N . MET C 1 55 ? -8.284 20.948 17.181 1.00 49.00 52 MET C N 1
ATOM 1899 C CA . MET C 1 55 ? -8.958 19.913 16.406 1.00 52.07 52 MET C CA 1
ATOM 1900 C C . MET C 1 55 ? -7.940 18.998 15.739 1.00 50.04 52 MET C C 1
ATOM 1901 O O . MET C 1 55 ? -8.133 17.785 15.660 1.00 49.70 52 MET C O 1
ATOM 1906 N N . VAL C 1 56 ? -6.857 19.594 15.258 1.00 45.38 53 VAL C N 1
ATOM 1907 C CA . VAL C 1 56 ? -5.846 18.861 14.510 1.00 39.66 53 VAL C CA 1
ATOM 1908 C C . VAL C 1 56 ? -5.197 17.801 15.390 1.00 42.76 53 VAL C C 1
ATOM 1909 O O . VAL C 1 56 ? -5.029 16.655 14.975 1.00 39.79 53 VAL C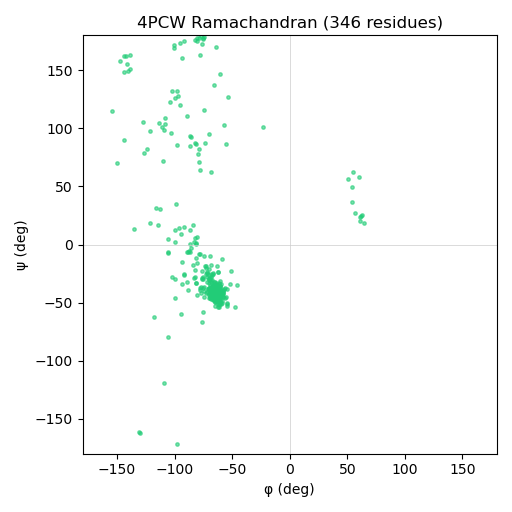 O 1
ATOM 1913 N N . ASP C 1 57 ? -4.839 18.192 16.608 1.00 39.67 54 ASP C N 1
ATOM 1914 C CA . ASP C 1 57 ? -4.181 17.288 17.543 1.00 42.30 54 ASP C CA 1
ATOM 1915 C C . ASP C 1 57 ? -5.082 16.109 17.894 1.00 32.75 54 ASP C C 1
ATOM 1916 O O . ASP C 1 57 ? -4.626 14.969 17.970 1.00 37.52 54 ASP C O 1
ATOM 1921 N N . VAL C 1 58 ? -6.364 16.391 18.097 1.00 33.95 55 VAL C N 1
ATOM 1922 C CA . VAL C 1 58 ? -7.336 15.357 18.421 1.00 33.68 55 VAL C CA 1
ATOM 1923 C C . VAL C 1 58 ? -7.436 14.328 17.297 1.00 37.94 55 VAL C C 1
ATOM 1924 O O . VAL C 1 58 ? -7.335 13.124 17.534 1.00 30.57 55 VAL C O 1
ATOM 1928 N N . PHE C 1 59 ? -7.638 14.811 16.075 1.00 35.43 56 PHE C N 1
ATOM 1929 C CA . PHE C 1 59 ? -7.805 13.935 14.922 1.00 25.57 56 PHE C CA 1
ATOM 1930 C C . PHE C 1 59 ? -6.546 13.130 14.639 1.00 31.92 56 PHE C C 1
ATOM 1931 O O . PHE C 1 59 ? -6.623 11.978 14.212 1.00 29.15 56 PHE C O 1
ATOM 1939 N N . MET C 1 60 ? -5.387 13.735 14.874 1.00 29.46 57 MET C N 1
ATOM 1940 C CA . MET C 1 60 ? -4.125 13.034 14.690 1.00 30.11 57 MET C CA 1
ATOM 1941 C C . MET C 1 60 ? -4.083 11.817 15.610 1.00 27.94 57 MET C C 1
ATOM 1942 O O . MET C 1 60 ? -3.679 10.728 15.202 1.00 24.04 57 MET C O 1
ATOM 1947 N N . ASP C 1 61 ? -4.525 12.005 16.848 1.00 26.32 58 ASP C N 1
ATOM 1948 C CA . ASP C 1 61 ? -4.513 10.928 17.828 1.00 29.67 58 ASP C CA 1
ATOM 1949 C C . ASP C 1 61 ? -5.585 9.893 17.494 1.00 33.38 58 ASP C C 1
ATOM 1950 O O . ASP C 1 61 ? -5.414 8.703 17.759 1.00 31.86 58 ASP C O 1
ATOM 1955 N N . HIS C 1 62 ? -6.687 10.354 16.908 1.00 33.18 59 HIS C N 1
ATOM 1956 C CA . HIS C 1 62 ? -7.775 9.467 16.506 1.00 30.00 59 HIS C CA 1
ATOM 1957 C C . HIS C 1 62 ? -7.351 8.502 15.400 1.00 27.40 59 HIS C C 1
ATOM 1958 O O . HIS C 1 62 ? -7.677 7.316 15.446 1.00 26.53 59 HIS C O 1
ATOM 1965 N N . LEU C 1 63 ? -6.624 9.018 14.411 1.00 20.76 60 LEU C N 1
ATOM 1966 C CA . LEU C 1 63 ? -6.266 8.243 13.223 1.00 22.32 60 LEU C CA 1
ATOM 1967 C C . LEU C 1 63 ? -4.950 7.482 13.370 1.00 24.75 60 LEU C C 1
ATOM 1968 O O . LEU C 1 63 ? -4.780 6.411 12.790 1.00 30.10 60 LEU C O 1
ATOM 1973 N N . ASP C 1 64 ? -4.020 8.048 14.133 1.00 31.89 61 ASP C N 1
ATOM 1974 C CA . ASP C 1 64 ? -2.704 7.445 14.323 1.00 29.14 61 ASP C CA 1
ATOM 1975 C C . ASP C 1 64 ? -2.773 6.302 15.338 1.00 33.47 61 ASP C C 1
ATOM 1976 O O . ASP C 1 64 ? -2.267 6.412 16.455 1.00 23.99 61 ASP C O 1
ATOM 1981 N N . ILE C 1 65 ? -3.387 5.196 14.928 1.00 24.12 62 ILE C N 1
ATOM 1982 C CA . ILE C 1 65 ? -3.690 4.100 15.841 1.00 28.77 62 ILE C CA 1
ATOM 1983 C C . ILE C 1 65 ? -2.490 3.195 16.148 1.00 29.00 62 ILE C C 1
ATOM 1984 O O . ILE C 1 65 ? -2.589 2.321 17.007 1.00 38.66 62 ILE C O 1
ATOM 1989 N N . ASP C 1 66 ? -1.374 3.389 15.445 1.00 29.61 63 ASP C N 1
ATOM 1990 C CA . ASP C 1 66 ? -0.118 2.721 15.804 1.00 24.43 63 ASP C CA 1
ATOM 1991 C C . ASP C 1 66 ? 0.859 3.702 16.462 1.00 25.67 63 ASP C C 1
ATOM 1992 O O . ASP C 1 66 ? 2.007 3.357 16.740 1.00 31.66 63 ASP C O 1
ATOM 1997 N N . HIS C 1 67 ? 0.391 4.928 16.685 1.00 29.89 64 HIS C N 1
ATOM 1998 C CA . HIS C 1 67 ? 1.122 5.928 17.464 1.00 36.15 64 HIS C CA 1
ATOM 1999 C C . HIS C 1 67 ? 2.550 6.172 16.974 1.00 38.04 64 HIS C C 1
ATOM 2000 O O . HIS C 1 67 ? 3.487 6.161 17.774 1.00 47.99 64 HIS C O 1
ATOM 2007 N N . ASN C 1 68 ? 2.714 6.394 15.671 1.00 29.56 65 ASN C N 1
ATOM 2008 C CA . ASN C 1 68 ? 4.029 6.709 15.112 1.00 28.07 65 ASN C CA 1
ATOM 2009 C C . ASN C 1 68 ? 4.085 8.130 14.541 1.00 28.04 65 ASN C C 1
ATOM 2010 O O . ASN C 1 68 ? 4.992 8.465 13.781 1.00 40.66 65 ASN C O 1
ATOM 2015 N N . LYS C 1 69 ? 3.113 8.955 14.923 1.00 32.88 66 LYS C N 1
ATOM 2016 C CA . LYS C 1 69 ? 3.080 10.369 14.549 1.00 28.73 66 LYS C CA 1
ATOM 2017 C C . LYS C 1 69 ? 2.974 10.571 13.037 1.00 35.04 66 LYS C C 1
ATOM 2018 O O . LYS C 1 69 ? 3.394 11.601 12.508 1.00 36.04 66 LYS C O 1
ATOM 2024 N N . LYS C 1 70 ? 2.410 9.581 12.351 1.00 28.31 67 LYS C N 1
ATOM 2025 C CA . LYS C 1 70 ? 2.163 9.670 10.916 1.00 37.18 67 LYS C CA 1
ATOM 2026 C C . LYS C 1 70 ? 0.860 8.971 10.568 1.00 25.11 67 LYS C C 1
ATOM 2027 O O . LYS C 1 70 ? 0.477 8.005 11.222 1.00 30.85 67 LYS C O 1
ATOM 2033 N N . ILE C 1 71 ? 0.180 9.463 9.538 1.00 25.60 68 ILE C N 1
ATOM 2034 C CA . ILE C 1 71 ? -1.034 8.822 9.055 1.00 23.07 68 ILE C CA 1
ATOM 2035 C C . ILE C 1 71 ? -0.755 8.160 7.710 1.00 25.27 68 ILE C C 1
ATOM 2036 O O . ILE C 1 71 ? -0.657 8.836 6.688 1.00 26.39 68 ILE C O 1
ATOM 2041 N N . ASP C 1 72 ? -0.605 6.838 7.715 1.00 25.57 69 ASP C N 1
ATOM 2042 C CA . ASP C 1 72 ? -0.428 6.106 6.469 1.00 27.84 69 ASP C CA 1
ATOM 2043 C C . ASP C 1 72 ? -1.774 5.989 5.768 1.00 23.79 69 ASP C C 1
ATOM 2044 O O . ASP C 1 72 ? -2.809 6.350 6.329 1.00 20.89 69 ASP C O 1
ATOM 2049 N N . PHE C 1 73 ? -1.756 5.480 4.543 1.00 28.33 70 PHE C N 1
ATOM 2050 C CA . PHE C 1 73 ? -2.959 5.432 3.729 1.00 25.78 70 PHE C CA 1
ATOM 2051 C C . PHE C 1 73 ? -4.019 4.541 4.371 1.00 29.86 70 PHE C C 1
ATOM 2052 O O . PHE C 1 73 ? -5.215 4.824 4.282 1.00 23.02 70 PHE C O 1
ATOM 2060 N N . THR C 1 74 ? -3.574 3.478 5.033 1.00 23.64 71 THR C N 1
ATOM 2061 C CA . THR C 1 74 ? -4.487 2.546 5.690 1.00 22.58 71 THR C CA 1
ATOM 2062 C C . THR C 1 74 ? -5.269 3.230 6.807 1.00 18.31 71 THR C C 1
ATOM 2063 O O . THR C 1 74 ? -6.473 3.030 6.942 1.00 22.16 71 THR C O 1
ATOM 2067 N N . GLU C 1 75 ? -4.580 4.032 7.609 1.00 26.19 72 GLU C N 1
ATOM 2068 C CA . GLU C 1 75 ? -5.229 4.759 8.693 1.00 26.68 72 GLU C CA 1
ATOM 2069 C C . GLU C 1 75 ? -6.152 5.845 8.151 1.00 22.14 72 GLU C C 1
ATOM 2070 O O . GLU C 1 75 ? -7.201 6.128 8.728 1.00 24.34 72 GLU C O 1
ATOM 2076 N N . PHE C 1 76 ? -5.758 6.447 7.036 1.00 26.38 73 PHE C N 1
ATOM 2077 C CA . PHE C 1 76 ? -6.585 7.446 6.373 1.00 17.46 73 PHE C CA 1
ATOM 2078 C C . PHE C 1 76 ? -7.907 6.829 5.910 1.00 24.53 73 PHE C C 1
ATOM 2079 O O . PHE C 1 76 ? -8.968 7.434 6.059 1.00 20.68 73 PHE C O 1
ATOM 2087 N N . LEU C 1 77 ? -7.845 5.614 5.372 1.00 25.68 74 LEU C N 1
ATOM 2088 C CA . LEU C 1 77 ? -9.042 4.943 4.871 1.00 21.45 74 LEU C CA 1
ATOM 2089 C C . LEU C 1 77 ? -10.028 4.603 5.989 1.00 21.99 74 LEU C C 1
ATOM 2090 O O . LEU C 1 77 ? -11.240 4.604 5.771 1.00 25.16 74 LEU C O 1
ATOM 2095 N N . LEU C 1 78 ? -9.518 4.313 7.183 1.00 26.01 75 LEU C N 1
ATOM 2096 C CA . LEU C 1 78 ? -10.390 4.011 8.315 1.00 22.44 75 LEU C CA 1
ATOM 2097 C C . LEU C 1 78 ? -11.289 5.203 8.637 1.00 16.69 75 LEU C C 1
ATOM 2098 O O . LEU C 1 78 ? -12.468 5.032 8.950 1.00 24.77 75 LEU C O 1
ATOM 2103 N N . MET C 1 79 ? -10.734 6.409 8.548 1.00 21.70 76 MET C N 1
ATOM 2104 C CA . MET C 1 79 ? -11.522 7.624 8.736 1.00 31.81 76 MET C CA 1
ATOM 2105 C C . MET C 1 79 ? -12.564 7.777 7.632 1.00 27.81 76 MET C C 1
ATOM 2106 O O . MET C 1 79 ? -13.738 8.030 7.905 1.00 28.22 76 MET C O 1
ATOM 2111 N N . VAL C 1 80 ? -12.118 7.640 6.387 1.00 24.85 77 VAL C N 1
ATOM 2112 C CA . VAL C 1 80 ? -12.985 7.831 5.229 1.00 27.76 77 VAL C CA 1
ATOM 2113 C C . VAL C 1 80 ? -14.211 6.924 5.279 1.00 28.15 77 VAL C C 1
ATOM 2114 O O . VAL C 1 80 ? -15.331 7.367 5.024 1.00 32.01 77 VAL C O 1
ATOM 2118 N N . PHE C 1 81 ? -13.995 5.653 5.600 1.00 18.99 78 PHE C N 1
ATOM 2119 C CA . PHE C 1 81 ? -15.072 4.673 5.571 1.00 27.10 78 PHE C CA 1
ATOM 2120 C C . PHE C 1 81 ? -15.998 4.822 6.773 1.00 23.11 78 PHE C C 1
ATOM 2121 O O . PHE C 1 81 ? -17.189 4.517 6.682 1.00 22.90 78 PHE C O 1
ATOM 2129 N N . LYS C 1 82 ? -15.457 5.293 7.892 1.00 22.41 79 LYS C N 1
ATOM 2130 C CA . LYS C 1 82 ? -16.284 5.649 9.041 1.00 22.87 79 LYS C CA 1
ATOM 2131 C C . LYS C 1 82 ? -17.196 6.802 8.664 1.00 23.30 79 LYS C C 1
ATOM 2132 O O . LYS C 1 82 ? -18.394 6.791 8.950 1.00 24.42 79 LYS C O 1
ATOM 2138 N N . LEU C 1 83 ? -16.612 7.803 8.018 1.00 20.63 80 LEU C N 1
ATOM 2139 C CA . LEU C 1 83 ? -17.367 8.962 7.580 1.00 25.58 80 LEU C CA 1
ATOM 2140 C C . LEU C 1 83 ? -18.425 8.517 6.574 1.00 24.57 80 LEU C C 1
ATOM 2141 O O . LEU C 1 83 ? -19.543 9.031 6.568 1.00 26.15 80 LEU C O 1
ATOM 2146 N N . ALA C 1 84 ? -18.079 7.536 5.746 1.00 25.35 81 ALA C N 1
ATOM 2147 C CA . ALA C 1 84 ? -19.021 7.002 4.767 1.00 36.66 81 ALA C CA 1
ATOM 2148 C C . ALA C 1 84 ? -20.180 6.297 5.471 1.00 31.61 81 ALA C C 1
ATOM 2149 O O . ALA C 1 84 ? -21.340 6.444 5.081 1.00 26.05 81 ALA C O 1
ATOM 2151 N N . GLN C 1 85 ? -19.855 5.532 6.509 1.00 30.42 82 GLN C N 1
ATOM 2152 C CA . GLN C 1 85 ? -20.862 4.870 7.338 1.00 24.73 82 GLN C CA 1
ATOM 2153 C C . GLN C 1 85 ? -21.809 5.870 7.991 1.00 22.92 82 GLN C C 1
ATOM 2154 O O . GLN C 1 85 ? -23.020 5.660 8.028 1.00 30.27 82 GLN C O 1
ATOM 2160 N N . ALA C 1 86 ? -21.241 6.946 8.523 1.00 24.39 83 ALA C N 1
ATOM 2161 C CA . ALA C 1 86 ? -22.018 7.981 9.190 1.00 24.27 83 ALA C CA 1
ATOM 2162 C C . ALA C 1 86 ? -23.001 8.636 8.222 1.00 30.56 83 ALA C C 1
ATOM 2163 O O . ALA C 1 86 ? -24.178 8.800 8.538 1.00 30.52 83 ALA C O 1
ATOM 2165 N N . TYR C 1 87 ? -22.518 9.004 7.040 1.00 32.60 84 TYR C N 1
ATOM 2166 C CA . TYR C 1 87 ? -23.372 9.641 6.046 1.00 29.63 84 TYR C CA 1
ATOM 2167 C C . TYR C 1 87 ? -24.407 8.664 5.501 1.00 33.07 84 TYR C C 1
ATOM 2168 O O . TYR C 1 87 ? -25.545 9.048 5.234 1.00 36.66 84 TYR C O 1
ATOM 2177 N N . TYR C 1 88 ? -24.019 7.402 5.344 1.00 30.35 85 TYR C N 1
ATOM 2178 C CA . TYR C 1 88 ? -24.953 6.383 4.882 1.00 29.83 85 TYR C CA 1
ATOM 2179 C C . TYR C 1 88 ? -26.053 6.180 5.911 1.00 32.41 85 TYR C C 1
ATOM 2180 O O . TYR C 1 88 ? -27.229 6.069 5.568 1.00 37.23 85 TYR C O 1
ATOM 2189 N N . GLU C 1 89 ? -25.658 6.133 7.177 1.00 37.98 86 GLU C N 1
ATOM 2190 C CA . GLU C 1 89 ? -26.596 5.902 8.265 1.00 45.13 86 GLU C CA 1
ATOM 2191 C C . GLU C 1 89 ? -27.576 7.061 8.399 1.00 39.73 86 GLU C C 1
ATOM 2192 O O . GLU C 1 89 ? -28.737 6.865 8.751 1.00 48.56 86 GLU C O 1
ATOM 2198 N N . SER C 1 90 ? -27.106 8.270 8.109 1.00 38.37 87 SER C N 1
ATOM 2199 C CA . SER C 1 90 ? -27.932 9.463 8.260 1.00 44.27 87 SER C CA 1
ATOM 2200 C C . SER C 1 90 ? -28.850 9.683 7.059 1.00 48.66 87 SER C C 1
ATOM 2201 O O . SER C 1 90 ? -29.539 10.702 6.986 1.00 55.63 87 SER C O 1
ATOM 2204 N N . THR C 1 91 ? -28.860 8.733 6.124 1.00 60.38 88 THR C N 1
ATOM 2205 C CA . THR C 1 91 ? -29.668 8.856 4.910 1.00 60.41 88 THR C CA 1
ATOM 2206 C C . THR C 1 91 ? -30.424 7.569 4.564 1.00 54.57 88 THR C C 1
ATOM 2207 O O . THR C 1 91 ? -30.938 7.431 3.454 1.00 65.71 88 THR C O 1
ATOM 2211 N N . ARG C 1 92 ? -30.489 6.633 5.508 1.00 53.08 89 ARG C N 1
ATOM 2212 C CA . ARG C 1 92 ? -31.301 5.424 5.340 1.00 60.32 89 ARG C CA 1
ATOM 2213 C C . ARG C 1 92 ? -32.620 5.590 6.098 1.00 65.54 89 ARG C C 1
ATOM 2214 O O . ARG C 1 92 ? -32.788 6.561 6.836 1.00 63.44 89 ARG C O 1
ATOM 2222 N N . LYS C 1 93 ? -33.550 4.653 5.920 1.00 56.91 90 LYS C N 1
ATOM 2223 C CA . LYS C 1 93 ? -34.908 4.833 6.432 1.00 56.78 90 LYS C CA 1
ATOM 2224 C C . LYS C 1 93 ? -35.097 4.268 7.844 1.00 61.98 90 LYS C C 1
ATOM 2225 O O . LYS C 1 93 ? -35.976 4.722 8.579 1.00 59.17 90 LYS C O 1
ATOM 2231 N N . GLU C 1 94 ? -34.287 3.282 8.218 1.00 64.44 91 GLU C N 1
ATOM 2232 C CA . GLU C 1 94 ? -34.351 2.710 9.564 1.00 62.12 91 GLU C CA 1
ATOM 2233 C C . GLU C 1 94 ? -33.440 3.482 10.515 1.00 68.31 91 GLU C C 1
ATOM 2234 O O . GLU C 1 94 ? -33.885 3.984 11.548 1.00 67.15 91 GLU C O 1
ATOM 2240 N N . SER D 1 4 ? -12.310 16.931 -8.158 1.00 41.79 1 SER D N 1
ATOM 2241 C CA . SER D 1 4 ? -13.079 15.981 -7.303 1.00 41.42 1 SER D CA 1
ATOM 2242 C C . SER D 1 4 ? -12.592 16.033 -5.857 1.00 38.84 1 SER D C 1
ATOM 2243 O O . SER D 1 4 ? -11.407 15.839 -5.586 1.00 39.17 1 SER D O 1
ATOM 2246 N N . THR D 1 5 ? -13.513 16.293 -4.934 1.00 46.09 2 THR D N 1
ATOM 2247 C CA . THR D 1 5 ? -13.185 16.359 -3.513 1.00 33.58 2 THR D CA 1
ATOM 2248 C C . THR D 1 5 ? -13.462 15.029 -2.823 1.00 33.19 2 THR D C 1
ATOM 2249 O O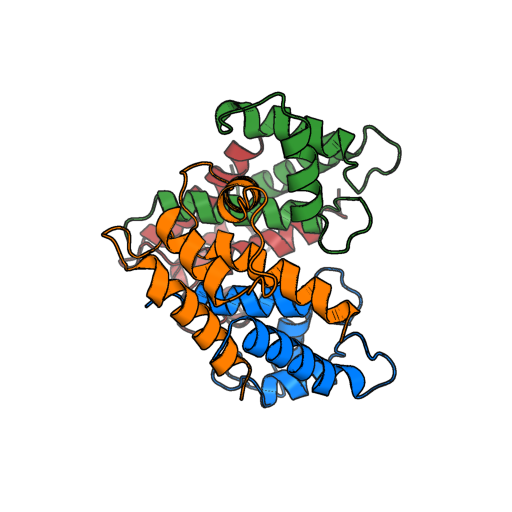 . THR D 1 5 ? -14.037 14.119 -3.418 1.00 35.44 2 THR D O 1
ATOM 2253 N N . LEU D 1 6 ? -13.065 14.931 -1.558 1.00 33.34 3 LEU D N 1
ATOM 2254 C CA . LEU D 1 6 ? -13.207 13.695 -0.798 1.00 27.61 3 LEU D CA 1
ATOM 2255 C C . LEU D 1 6 ? -14.672 13.364 -0.521 1.00 24.33 3 LEU D C 1
ATOM 2256 O O . LEU D 1 6 ? -15.083 12.207 -0.621 1.00 23.58 3 LEU D O 1
ATOM 2261 N N . LEU D 1 7 ? -15.455 14.380 -0.174 1.00 27.36 4 LEU D N 1
ATOM 2262 C CA . LEU D 1 7 ? -16.874 14.189 0.111 1.00 20.96 4 LEU D CA 1
ATOM 2263 C C . LEU D 1 7 ? -17.624 13.663 -1.108 1.00 29.70 4 LEU D C 1
ATOM 2264 O O . LEU D 1 7 ? -18.470 12.777 -0.988 1.00 28.17 4 LEU D O 1
ATOM 2269 N N . GLU D 1 8 ? -17.311 14.213 -2.277 1.00 23.87 5 GLU D N 1
ATOM 2270 C CA . GLU D 1 8 ? -17.960 13.797 -3.514 1.00 29.38 5 GLU D CA 1
ATOM 2271 C C . GLU D 1 8 ? -17.718 12.312 -3.772 1.00 27.54 5 GLU D C 1
ATOM 2272 O O . GLU D 1 8 ? -18.637 11.580 -4.140 1.00 27.05 5 GLU D O 1
ATOM 2278 N N . ASN D 1 9 ? -16.485 11.868 -3.552 1.00 23.17 6 ASN D N 1
ATOM 2279 C CA . ASN D 1 9 ? -16.132 10.469 -3.763 1.00 26.35 6 ASN D CA 1
ATOM 2280 C C . ASN D 1 9 ? -16.828 9.543 -2.773 1.00 24.75 6 ASN D C 1
ATOM 2281 O O . ASN D 1 9 ? -17.206 8.426 -3.123 1.00 28.32 6 ASN D O 1
ATOM 2286 N N . ILE D 1 10 ? -16.996 10.010 -1.540 1.00 23.16 7 ILE D N 1
ATOM 2287 C CA . ILE D 1 10 ? -17.644 9.214 -0.505 1.00 20.51 7 ILE D CA 1
ATOM 2288 C C . ILE D 1 10 ? -19.116 8.990 -0.833 1.00 32.44 7 ILE D C 1
ATOM 2289 O O . ILE D 1 10 ? -19.614 7.868 -0.746 1.00 31.35 7 ILE D O 1
ATOM 2294 N N . PHE D 1 11 ? -19.812 10.059 -1.200 1.00 26.30 8 PHE D N 1
ATOM 2295 C CA . PHE D 1 11 ? -21.224 9.956 -1.541 1.00 32.34 8 PHE D CA 1
ATOM 2296 C C . PHE D 1 11 ? -21.420 9.182 -2.836 1.00 30.31 8 PHE D C 1
ATOM 2297 O O . PHE D 1 11 ? -22.422 8.485 -3.002 1.00 31.11 8 PHE D O 1
ATOM 2305 N N . ALA D 1 12 ? -20.458 9.300 -3.746 1.00 25.55 9 ALA D N 1
ATOM 2306 C CA . ALA D 1 12 ? -20.488 8.524 -4.979 1.00 31.80 9 ALA D CA 1
ATOM 2307 C C . ALA D 1 12 ? -20.513 7.037 -4.645 1.00 27.36 9 ALA D C 1
ATOM 2308 O O . ALA D 1 12 ? -21.265 6.269 -5.245 1.00 27.96 9 ALA D O 1
ATOM 2310 N N . ILE D 1 13 ? -19.698 6.643 -3.670 1.00 26.27 10 ILE D N 1
ATOM 2311 C CA . ILE D 1 13 ? -19.618 5.247 -3.251 1.00 26.01 10 ILE D CA 1
ATOM 2312 C C . ILE D 1 13 ? -20.894 4.839 -2.524 1.00 26.96 10 ILE D C 1
ATOM 2313 O O . ILE D 1 13 ? -21.371 3.716 -2.674 1.00 27.71 10 ILE D O 1
ATOM 2318 N N . ILE D 1 14 ? -21.439 5.756 -1.733 1.00 28.65 11 ILE D N 1
ATOM 2319 C CA . ILE D 1 14 ? -22.707 5.522 -1.058 1.00 29.20 11 ILE D CA 1
ATOM 2320 C C . ILE D 1 14 ? -23.821 5.301 -2.078 1.00 31.72 11 ILE D C 1
ATOM 2321 O O . ILE D 1 14 ? -24.534 4.300 -2.023 1.00 34.55 11 ILE D O 1
ATOM 2326 N N . ASN D 1 15 ? -23.968 6.245 -3.001 1.00 34.80 12 ASN D N 1
ATOM 2327 C CA . ASN D 1 15 ? -25.058 6.206 -3.968 1.00 38.85 12 ASN D CA 1
ATOM 2328 C C . ASN D 1 15 ? -24.936 5.055 -4.963 1.00 32.26 12 ASN D C 1
ATOM 2329 O O . ASN D 1 15 ? -25.939 4.599 -5.511 1.00 39.96 12 ASN D O 1
ATOM 2334 N N . LEU D 1 16 ? -23.714 4.594 -5.206 1.00 31.12 13 LEU D N 1
ATOM 2335 C CA . LEU D 1 16 ? -23.508 3.404 -6.022 1.00 36.51 13 LEU D CA 1
ATOM 2336 C C . LEU D 1 16 ? -24.168 2.206 -5.355 1.00 41.71 13 LEU D C 1
ATOM 2337 O O . LEU D 1 16 ? -24.970 1.503 -5.966 1.00 40.30 13 LEU D O 1
ATOM 2342 N N . PHE D 1 17 ? -23.810 1.980 -4.096 1.00 39.61 14 PHE D N 1
ATOM 2343 C CA . PHE D 1 17 ? -24.371 0.886 -3.318 1.00 29.54 14 PHE D CA 1
ATOM 2344 C C . PHE D 1 17 ? -25.895 0.976 -3.266 1.00 46.39 14 PHE D C 1
ATOM 2345 O O . PHE D 1 17 ? -26.588 -0.041 -3.317 1.00 43.10 14 PHE D O 1
ATOM 2353 N N . LYS D 1 18 ? -26.408 2.201 -3.173 1.00 39.77 15 LYS D N 1
ATOM 2354 C CA . LYS D 1 18 ? -27.844 2.430 -3.050 1.00 43.54 15 LYS D CA 1
ATOM 2355 C C . LYS D 1 18 ? -28.603 2.050 -4.315 1.00 43.53 15 LYS D C 1
ATOM 2356 O O . LYS D 1 18 ? -29.702 1.503 -4.243 1.00 45.62 15 LYS D O 1
ATOM 2362 N N . GLN D 1 19 ? -28.025 2.345 -5.474 1.00 41.95 16 GLN D N 1
ATOM 2363 C CA . GLN D 1 19 ? -28.720 2.109 -6.731 1.00 51.99 16 GLN D CA 1
ATOM 2364 C C . GLN D 1 19 ? -28.869 0.608 -6.991 1.00 52.54 16 GLN D C 1
ATOM 2365 O O . GLN D 1 19 ? -29.814 0.178 -7.653 1.00 63.59 16 GLN D O 1
ATOM 2371 N N . TYR D 1 20 ? -27.944 -0.186 -6.459 1.00 43.11 17 TYR D N 1
ATOM 2372 C CA . TYR D 1 20 ? -27.993 -1.635 -6.633 1.00 45.34 17 TYR D CA 1
ATOM 2373 C C . TYR D 1 20 ? -28.818 -2.304 -5.540 1.00 43.72 17 TYR D C 1
ATOM 2374 O O . TYR D 1 20 ? -29.560 -3.245 -5.807 1.00 43.09 17 TYR D O 1
ATOM 2383 N N . SER D 1 21 ? -28.692 -1.816 -4.312 1.00 47.50 18 SER D N 1
ATOM 2384 C CA . SER D 1 21 ? -29.376 -2.434 -3.182 1.00 45.94 18 SER D CA 1
ATOM 2385 C C . SER D 1 21 ? -30.884 -2.203 -3.252 1.00 45.00 18 SER D C 1
ATOM 2386 O O . SER D 1 21 ? -31.666 -3.032 -2.787 1.00 52.28 18 SER D O 1
ATOM 2389 N N . LYS D 1 22 ? -31.287 -1.085 -3.849 1.00 57.12 19 LYS D N 1
ATOM 2390 C CA . LYS D 1 22 ? -32.693 -0.687 -3.868 1.00 59.81 19 LYS D CA 1
ATOM 2391 C C . LYS D 1 22 ? -33.510 -1.390 -4.952 1.00 59.27 19 LYS D C 1
ATOM 2392 O O . LYS D 1 22 ? -34.705 -1.127 -5.094 1.00 65.89 19 LYS D O 1
ATOM 2398 N N . LYS D 1 23 ? -32.880 -2.281 -5.711 1.00 55.13 20 LYS D N 1
ATOM 2399 C CA . LYS D 1 23 ? -33.603 -3.043 -6.724 1.00 52.08 20 LYS D CA 1
ATOM 2400 C C . LYS D 1 23 ? -34.534 -4.038 -6.040 1.00 61.06 20 LYS D C 1
ATOM 2401 O O . LYS D 1 23 ? -35.653 -4.279 -6.496 1.00 65.13 20 LYS D O 1
ATOM 2407 N N . ASP D 1 24 ? -34.061 -4.613 -4.939 1.00 60.40 21 ASP D N 1
ATOM 2408 C CA . ASP D 1 24 ? -34.847 -5.564 -4.164 1.00 64.77 21 ASP D CA 1
ATOM 2409 C C . ASP D 1 24 ? -35.810 -4.864 -3.218 1.00 65.68 21 ASP D C 1
ATOM 2410 O O . ASP D 1 24 ? -35.818 -3.638 -3.100 1.00 60.71 21 ASP D O 1
ATOM 2415 N N . LYS D 1 25 ? -36.621 -5.671 -2.548 1.00 69.85 22 LYS D N 1
ATOM 2416 C CA . LYS D 1 25 ? -37.505 -5.204 -1.495 1.00 57.67 22 LYS D CA 1
ATOM 2417 C C . LYS D 1 25 ? -36.690 -4.850 -0.252 1.00 77.87 22 LYS D C 1
ATOM 2418 O O . LYS D 1 25 ? -37.084 -3.996 0.545 1.00 74.77 22 LYS D O 1
ATOM 2424 N N . ASN D 1 26 ? -35.547 -5.515 -0.101 1.00 79.73 23 ASN D N 1
ATOM 2425 C CA . ASN D 1 26 ? -34.583 -5.183 0.944 1.00 66.34 23 ASN D CA 1
ATOM 2426 C C . ASN D 1 26 ? -33.650 -4.082 0.454 1.00 58.45 23 ASN D C 1
ATOM 2427 O O . ASN D 1 26 ? -32.626 -4.355 -0.170 1.00 53.67 23 ASN D O 1
ATOM 2432 N N . THR D 1 27 ? -34.013 -2.837 0.738 1.00 60.08 24 THR D N 1
ATOM 2433 C CA . THR D 1 27 ? -33.316 -1.685 0.175 1.00 58.24 24 THR D CA 1
ATOM 2434 C C . THR D 1 27 ? -31.932 -1.464 0.782 1.00 53.32 24 THR D C 1
ATOM 2435 O O . THR D 1 27 ? -31.088 -0.796 0.187 1.00 56.66 24 THR D O 1
ATOM 2439 N N . ASP D 1 28 ? -31.702 -2.032 1.961 1.00 46.01 25 ASP D N 1
ATOM 2440 C CA . ASP D 1 28 ? -30.492 -1.749 2.727 1.00 45.40 25 ASP D CA 1
ATOM 2441 C C . ASP D 1 28 ? -29.326 -2.682 2.394 1.00 45.03 25 ASP D C 1
ATOM 2442 O O . ASP D 1 28 ? -28.214 -2.475 2.882 1.00 43.12 25 ASP D O 1
ATOM 2447 N N . THR D 1 29 ? -29.577 -3.699 1.571 1.00 36.73 26 THR D N 1
ATOM 2448 C CA . THR D 1 29 ? -28.571 -4.723 1.288 1.00 39.42 26 THR D CA 1
ATOM 2449 C C . THR D 1 29 ? -28.522 -5.142 -0.180 1.00 42.86 26 THR D C 1
ATOM 2450 O O . THR D 1 29 ? -29.451 -4.885 -0.947 1.00 34.10 26 THR D O 1
ATOM 2454 N N . LEU D 1 30 ? -27.424 -5.794 -0.554 1.00 31.89 27 LEU D N 1
ATOM 2455 C CA . LEU D 1 30 ? -27.267 -6.359 -1.887 1.00 38.17 27 LEU D CA 1
ATOM 2456 C C . LEU D 1 30 ? -27.559 -7.850 -1.865 1.00 34.16 27 LEU D C 1
ATOM 2457 O O . LEU D 1 30 ? -26.965 -8.593 -1.085 1.00 37.36 27 LEU D O 1
ATOM 2462 N N . SER D 1 31 ? -28.472 -8.287 -2.724 1.00 38.35 28 SER D N 1
ATOM 2463 C CA . SER D 1 31 ? -28.716 -9.709 -2.902 1.00 38.35 28 SER D CA 1
ATOM 2464 C C . SER D 1 31 ? -27.577 -10.298 -3.721 1.00 40.54 28 SER D C 1
ATOM 2465 O O . SER D 1 31 ? -26.676 -9.579 -4.153 1.00 35.99 28 SER D O 1
ATOM 2468 N N . LYS D 1 32 ? -27.612 -11.607 -3.932 1.00 43.59 29 LYS D N 1
ATOM 2469 C CA . LYS D 1 32 ? -26.606 -12.254 -4.759 1.00 53.86 29 LYS D CA 1
ATOM 2470 C C . LYS D 1 32 ? -26.752 -11.775 -6.200 1.00 39.62 29 LYS D C 1
ATOM 2471 O O . LYS D 1 32 ? -25.763 -11.609 -6.912 1.00 40.62 29 LYS D O 1
ATOM 2477 N N . LYS D 1 33 ? -27.993 -11.535 -6.614 1.00 36.47 30 LYS D N 1
ATOM 2478 C CA . LYS D 1 33 ? -28.281 -11.052 -7.959 1.00 49.80 30 LYS D CA 1
ATOM 2479 C C . LYS D 1 33 ? -27.816 -9.609 -8.123 1.00 45.92 30 LYS D C 1
ATOM 2480 O O . LYS D 1 33 ? -27.223 -9.250 -9.140 1.00 38.29 30 LYS D O 1
ATOM 2486 N N . GLU D 1 34 ? -28.091 -8.786 -7.114 1.00 42.33 31 GLU D N 1
ATOM 2487 C CA . GLU D 1 34 ? -27.721 -7.375 -7.145 1.00 43.92 31 GLU D CA 1
ATOM 2488 C C . GLU D 1 34 ? -26.206 -7.207 -7.118 1.00 40.30 31 GLU D C 1
ATOM 2489 O O . GLU D 1 34 ? -25.652 -6.373 -7.835 1.00 40.77 31 GLU D O 1
ATOM 2495 N N . LEU D 1 35 ? -25.544 -8.008 -6.290 1.00 33.81 32 LEU D N 1
ATOM 2496 C CA . LEU D 1 35 ? -24.089 -8.007 -6.217 1.00 31.38 32 LEU D CA 1
ATOM 2497 C C . LEU D 1 35 ? -23.484 -8.412 -7.556 1.00 35.32 32 LEU D C 1
ATOM 2498 O O . LEU D 1 35 ? -22.490 -7.838 -8.000 1.00 29.68 32 LEU D O 1
ATOM 2503 N N . LYS D 1 36 ? -24.099 -9.402 -8.195 1.00 40.70 33 LYS D N 1
ATOM 2504 C CA . LYS D 1 36 ? -23.605 -9.926 -9.461 1.00 40.22 33 LYS D CA 1
ATOM 2505 C C . LYS D 1 36 ? -23.625 -8.845 -10.536 1.00 33.96 33 LYS D C 1
ATOM 2506 O O . LYS D 1 36 ? -22.684 -8.720 -11.318 1.00 39.80 33 LYS D O 1
ATOM 2512 N N . GLU D 1 37 ? -24.692 -8.055 -10.561 1.00 33.69 34 GLU D N 1
ATOM 2513 C CA . GLU D 1 37 ? -24.811 -6.973 -11.529 1.00 42.65 34 GLU D CA 1
ATOM 2514 C C . GLU D 1 37 ? -23.821 -5.846 -11.225 1.00 44.02 34 GLU D C 1
ATOM 2515 O O . GLU D 1 37 ? -23.315 -5.194 -12.139 1.00 39.67 34 GLU D O 1
ATOM 2521 N N . LEU D 1 38 ? -23.544 -5.627 -9.942 1.00 37.89 35 LEU D N 1
ATOM 2522 C CA . LEU D 1 38 ? -22.599 -4.596 -9.519 1.00 38.06 35 LEU D CA 1
ATOM 2523 C C . LEU D 1 38 ? -21.191 -4.920 -9.996 1.00 28.40 35 LEU D C 1
ATOM 2524 O O . LEU D 1 38 ? -20.526 -4.089 -10.616 1.00 31.46 35 LEU D O 1
ATOM 2529 N N . LEU D 1 39 ? -20.739 -6.129 -9.687 1.00 26.89 36 LEU D N 1
ATOM 2530 C CA . LEU D 1 39 ? -19.403 -6.570 -10.061 1.00 30.66 36 LEU D CA 1
ATOM 2531 C C . LEU D 1 39 ? -19.212 -6.569 -11.573 1.00 33.84 36 LEU D C 1
ATOM 2532 O O . LEU D 1 39 ? -18.130 -6.251 -12.065 1.00 35.15 36 LEU D O 1
ATOM 2537 N N . GLU D 1 40 ? -20.265 -6.917 -12.307 1.00 41.65 37 GLU D N 1
ATOM 2538 C CA . GLU D 1 40 ? -20.194 -6.957 -13.766 1.00 47.89 37 GLU D CA 1
ATOM 2539 C C . GLU D 1 40 ? -20.014 -5.562 -14.347 1.00 38.00 37 GLU D C 1
ATOM 2540 O O . GLU D 1 40 ? -19.167 -5.352 -15.212 1.00 39.85 37 GLU D O 1
ATOM 2546 N N . LYS D 1 41 ? -20.806 -4.611 -13.863 1.00 3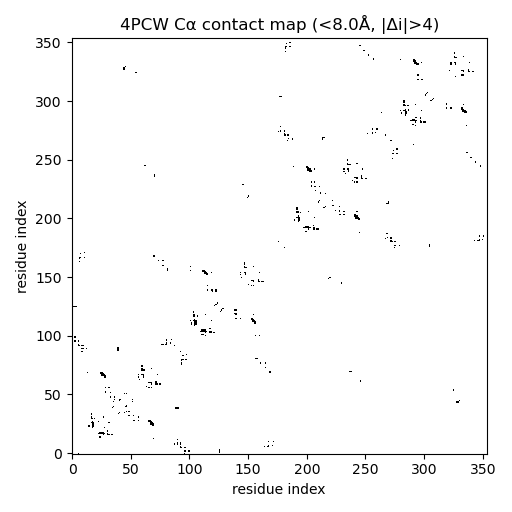8.58 38 LYS D N 1
ATOM 2547 C CA . LYS D 1 41 ? -20.763 -3.251 -14.386 1.00 37.18 38 LYS D CA 1
ATOM 2548 C C . LYS D 1 41 ? -19.524 -2.498 -13.915 1.00 40.05 38 LYS D C 1
ATOM 2549 O O . LYS D 1 41 ? -18.913 -1.759 -14.686 1.00 43.66 38 LYS D O 1
ATOM 2555 N N . GLU D 1 42 ? -19.157 -2.683 -12.650 1.00 39.38 39 GLU D N 1
ATOM 2556 C CA . GLU D 1 42 ? -18.042 -1.941 -12.067 1.00 29.77 39 GLU D CA 1
ATOM 2557 C C . GLU D 1 42 ? -16.694 -2.569 -12.398 1.00 31.71 39 GLU D C 1
ATOM 2558 O O . GLU D 1 42 ? -15.680 -1.873 -12.447 1.00 30.35 39 GLU D O 1
ATOM 2564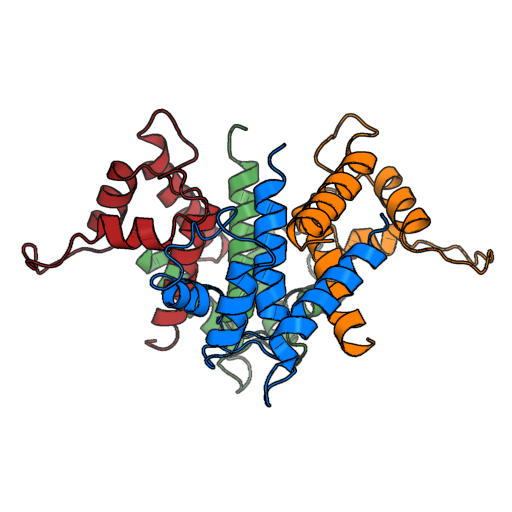 N N . PHE D 1 43 ? -16.686 -3.882 -12.615 1.00 27.62 40 PHE D N 1
ATOM 2565 C CA . PHE D 1 43 ? -15.470 -4.592 -13.009 1.00 30.32 40 PHE D CA 1
ATOM 2566 C C . PHE D 1 43 ? -15.700 -5.345 -14.318 1.00 40.24 40 PHE D C 1
ATOM 2567 O O . PHE D 1 43 ? -15.977 -6.545 -14.323 1.00 34.57 40 PHE D O 1
ATOM 2575 N N . ARG D 1 44 ? -15.586 -4.621 -15.427 1.00 35.49 41 ARG D N 1
ATOM 2576 C CA . ARG D 1 44 ? -15.843 -5.181 -16.748 1.00 46.29 41 ARG D CA 1
ATOM 2577 C C . ARG D 1 44 ? -14.832 -6.260 -17.115 1.00 43.09 41 ARG D C 1
ATOM 2578 O O . ARG D 1 44 ? -13.633 -6.109 -16.880 1.00 44.77 41 ARG D O 1
ATOM 2586 N N . GLN D 1 45 ? -15.331 -7.344 -17.701 1.00 55.04 42 GLN D N 1
ATOM 2587 C CA . GLN D 1 45 ? -14.489 -8.458 -18.121 1.00 58.58 42 GLN D CA 1
ATOM 2588 C C . GLN D 1 45 ? -14.403 -8.515 -19.641 1.00 59.35 42 GLN D C 1
ATOM 2589 O O . GLN D 1 45 ? -15.310 -9.018 -20.302 1.00 60.74 42 GLN D O 1
ATOM 2595 N N . ILE D 1 46 ? -13.315 -7.981 -20.188 1.00 69.29 43 ILE D N 1
ATOM 2596 C CA . ILE D 1 46 ? -13.060 -8.048 -21.624 1.00 70.33 43 ILE D CA 1
ATOM 2597 C C . ILE D 1 46 ? -13.055 -9.497 -22.082 1.00 76.42 43 ILE D C 1
ATOM 2598 O O . ILE D 1 46 ? -13.535 -9.819 -23.168 1.00 86.49 43 ILE D O 1
ATOM 2603 N N . LEU D 1 47 ? -12.494 -10.366 -21.250 1.00 79.39 44 LEU D N 1
ATOM 2604 C CA . LEU D 1 47 ? -12.682 -11.799 -21.410 1.00 92.62 44 LEU D CA 1
ATOM 2605 C C . LEU D 1 47 ? -14.106 -12.116 -20.974 1.00 97.40 44 LEU D C 1
ATOM 2606 O O . LEU D 1 47 ? -14.352 -12.440 -19.818 1.00 95.73 44 LEU D O 1
ATOM 2611 N N . LYS D 1 48 ? -15.045 -12.003 -21.907 1.00 104.54 45 LYS D N 1
ATOM 2612 C CA . LYS D 1 48 ? -16.460 -12.165 -21.581 1.00 108.37 45 LYS D CA 1
ATOM 2613 C C . LYS D 1 48 ? -16.838 -13.645 -21.490 1.00 117.80 45 LYS D C 1
ATOM 2614 O O . LYS D 1 48 ? -18.011 -13.993 -21.337 1.00 121.49 45 LYS D O 1
ATOM 2620 N N . ASN D 1 49 ? -15.832 -14.511 -21.576 1.00 116.91 46 ASN D N 1
ATOM 2621 C CA . ASN D 1 49 ? -16.013 -15.939 -21.355 1.00 117.77 46 ASN D CA 1
ATOM 2622 C C . ASN D 1 49 ? -14.729 -16.549 -20.785 1.00 117.67 46 ASN D C 1
ATOM 2623 O O . ASN D 1 49 ? -14.040 -17.306 -21.468 1.00 113.30 46 ASN D O 1
ATOM 2628 N N . PRO D 1 50 ? -14.403 -16.208 -19.523 1.00 109.95 47 PRO D N 1
ATOM 2629 C CA . PRO D 1 50 ? -13.150 -16.654 -18.897 1.00 96.50 47 PRO D CA 1
ATOM 2630 C C . PRO D 1 50 ? -13.132 -18.133 -18.532 1.00 108.20 47 PRO D C 1
ATOM 2631 O O . PRO D 1 50 ? -12.051 -18.682 -18.313 1.00 113.66 47 PRO D O 1
ATOM 2635 N N . ASP D 1 51 ? -14.307 -18.751 -18.444 1.00 111.71 48 ASP D N 1
ATOM 2636 C CA . ASP D 1 51 ? -14.429 -20.142 -18.011 1.00 104.45 48 ASP D CA 1
ATOM 2637 C C . ASP D 1 51 ? -13.984 -20.295 -16.558 1.00 98.05 48 ASP D C 1
ATOM 2638 O O . ASP D 1 51 ? -13.700 -21.401 -16.100 1.00 92.43 48 ASP D O 1
ATOM 2643 N N . ASP D 1 52 ? -13.934 -19.179 -15.837 1.00 98.17 49 ASP D N 1
ATOM 2644 C CA . ASP D 1 52 ? -13.468 -19.181 -14.456 1.00 106.34 49 ASP D CA 1
ATOM 2645 C C . ASP D 1 52 ? -14.545 -19.699 -13.506 1.00 104.02 49 ASP D C 1
ATOM 2646 O O . ASP D 1 52 ? -15.719 -19.764 -13.872 1.00 104.97 49 ASP D O 1
ATOM 2651 N N . PRO D 1 53 ? -14.144 -20.087 -12.285 1.00 103.80 50 PRO D N 1
ATOM 2652 C CA . PRO D 1 53 ? -15.135 -20.358 -11.239 1.00 111.15 50 PRO D CA 1
ATOM 2653 C C . PRO D 1 53 ? -15.955 -19.105 -10.957 1.00 109.51 50 PRO D C 1
ATOM 2654 O O . PRO D 1 53 ? -15.413 -18.004 -11.054 1.00 112.89 50 PRO D O 1
ATOM 2658 N N . ASP D 1 54 ? -17.231 -19.271 -10.621 1.00 105.27 51 ASP D N 1
ATOM 2659 C CA . ASP D 1 54 ? -18.151 -18.140 -10.511 1.00 104.70 51 ASP D CA 1
ATOM 2660 C C . ASP D 1 54 ? -17.619 -17.059 -9.575 1.00 103.59 51 ASP D C 1
ATOM 2661 O O . ASP D 1 54 ? -17.249 -17.333 -8.433 1.00 99.99 51 ASP D O 1
ATOM 2666 N N . MET D 1 55 ? -17.581 -15.830 -10.080 1.00 103.75 52 MET D N 1
ATOM 2667 C CA . MET D 1 55 ? -17.045 -14.695 -9.340 1.00 97.11 52 MET D CA 1
ATOM 2668 C C . MET D 1 55 ? -17.976 -14.278 -8.206 1.00 90.25 52 MET D C 1
ATOM 2669 O O . MET D 1 55 ? -17.541 -13.682 -7.225 1.00 82.18 52 MET D O 1
ATOM 2674 N N . VAL D 1 56 ? -19.258 -14.607 -8.338 1.00 93.62 53 VAL D N 1
ATOM 2675 C CA . VAL D 1 56 ? -20.271 -14.120 -7.406 1.00 90.45 53 VAL D CA 1
ATOM 2676 C C . VAL D 1 56 ? -20.240 -14.899 -6.093 1.00 85.71 53 VAL D C 1
ATOM 2677 O O . VAL D 1 56 ? -20.411 -14.324 -5.018 1.00 75.58 53 VAL D O 1
ATOM 2681 N N . ASP D 1 57 ? -20.027 -16.209 -6.183 1.00 87.92 54 ASP D N 1
ATOM 2682 C CA . ASP D 1 57 ? -19.989 -17.056 -4.994 1.00 82.74 54 ASP D CA 1
ATOM 2683 C C . ASP D 1 57 ? -18.775 -16.747 -4.127 1.00 73.54 54 ASP D C 1
ATOM 2684 O O . ASP D 1 57 ? -18.858 -16.773 -2.900 1.00 65.20 54 ASP D O 1
ATOM 2689 N N . VAL D 1 58 ? -17.648 -16.458 -4.769 1.00 69.89 55 VAL D N 1
ATOM 2690 C CA . VAL D 1 58 ? -16.408 -16.197 -4.048 1.00 70.62 55 VAL D CA 1
ATOM 2691 C C . VAL D 1 58 ? -16.517 -14.928 -3.204 1.00 66.32 55 VAL D C 1
ATOM 2692 O O . VAL D 1 58 ? -16.066 -14.899 -2.059 1.00 61.44 55 VAL D O 1
ATOM 2696 N N . PHE D 1 59 ? -17.108 -13.882 -3.773 1.00 63.52 56 PHE D N 1
ATOM 2697 C CA . PHE D 1 59 ? -17.337 -12.642 -3.039 1.00 56.42 56 PHE D CA 1
ATOM 2698 C C . PHE D 1 59 ? -18.247 -12.881 -1.835 1.00 58.06 56 PHE D C 1
ATOM 2699 O O . PHE D 1 59 ? -17.991 -12.373 -0.744 1.00 57.31 56 PHE D O 1
ATOM 2707 N N . MET D 1 60 ? -19.309 -13.654 -2.041 1.00 55.81 57 MET D N 1
ATOM 2708 C CA . MET D 1 60 ? -20.254 -13.964 -0.972 1.00 52.06 57 MET D CA 1
ATOM 2709 C C . MET D 1 60 ? -19.613 -14.814 0.117 1.00 48.23 57 MET D C 1
ATOM 2710 O O . MET D 1 60 ? -19.905 -14.644 1.299 1.00 49.18 57 MET D O 1
ATOM 2715 N N . ASP D 1 61 ? -18.751 -15.738 -0.287 1.00 48.63 58 ASP D N 1
ATOM 2716 C CA . ASP D 1 61 ? -18.043 -16.583 0.666 1.00 56.79 58 ASP D CA 1
ATOM 2717 C C . ASP D 1 61 ? -17.072 -15.758 1.506 1.00 58.12 58 ASP D C 1
ATOM 2718 O O . ASP D 1 61 ? -16.724 -16.139 2.623 1.00 59.08 58 ASP D O 1
ATOM 2723 N N . HIS D 1 62 ? -16.649 -14.621 0.961 1.00 53.46 59 HIS D N 1
ATOM 2724 C CA . HIS D 1 62 ? -15.638 -13.779 1.594 1.00 54.20 59 HIS D CA 1
ATOM 2725 C C . HIS D 1 62 ? -16.215 -12.591 2.357 1.00 47.26 59 HIS D C 1
ATOM 2726 O O . HIS D 1 62 ? -15.814 -12.316 3.487 1.00 44.65 59 HIS D O 1
ATOM 2733 N N . LEU D 1 63 ? -17.151 -11.887 1.730 1.00 48.87 60 LEU D N 1
ATOM 2734 C CA . LEU D 1 63 ? -17.613 -10.598 2.236 1.00 49.24 60 LEU D CA 1
ATOM 2735 C C . LEU D 1 63 ? -18.817 -10.712 3.162 1.00 43.27 60 LEU D C 1
ATOM 2736 O O . LEU D 1 63 ? -19.033 -9.847 4.010 1.00 40.39 60 LEU D O 1
ATOM 2741 N N . ASP D 1 64 ? -19.605 -11.768 2.995 1.00 43.56 61 ASP D N 1
ATOM 2742 C CA . ASP D 1 64 ? -20.766 -11.982 3.852 1.00 49.11 61 ASP D CA 1
ATOM 2743 C C . ASP D 1 64 ? -20.342 -12.648 5.158 1.00 41.56 61 ASP D C 1
ATOM 2744 O O . ASP D 1 64 ? -20.358 -13.873 5.282 1.00 47.77 61 ASP D O 1
ATOM 2749 N N . ILE D 1 65 ? -19.967 -11.825 6.131 1.00 43.20 62 ILE D N 1
ATOM 2750 C CA . ILE D 1 65 ? -19.413 -12.314 7.387 1.00 49.34 62 ILE D CA 1
ATOM 2751 C C . ILE D 1 65 ? -20.457 -13.053 8.221 1.00 53.12 62 ILE D C 1
ATOM 2752 O O . ILE D 1 65 ? -20.197 -14.141 8.729 1.00 55.54 62 ILE D O 1
ATOM 2757 N N . ASP D 1 66 ? -21.636 -12.453 8.361 1.00 46.55 63 ASP D N 1
ATOM 2758 C CA . ASP D 1 66 ? -22.695 -13.023 9.192 1.00 52.87 63 ASP D CA 1
ATOM 2759 C C . ASP D 1 66 ? -23.508 -14.081 8.441 1.00 48.52 63 ASP D C 1
ATOM 2760 O O . ASP D 1 66 ? -24.465 -14.637 8.981 1.00 50.95 63 ASP D O 1
ATOM 2765 N N . HIS D 1 67 ? -23.119 -14.347 7.196 1.00 56.82 64 HIS D N 1
ATOM 2766 C CA . HIS D 1 67 ? -23.696 -15.431 6.401 1.00 54.11 64 HIS D CA 1
ATOM 2767 C C . HIS D 1 67 ? -25.219 -15.364 6.291 1.00 49.77 64 HIS D C 1
ATOM 2768 O O . HIS D 1 67 ? -25.889 -16.397 6.280 1.00 58.41 64 HIS D O 1
ATOM 2775 N N . ASN D 1 68 ? -25.764 -14.153 6.205 1.00 53.79 65 ASN D N 1
ATOM 2776 C CA . ASN D 1 68 ? -27.195 -13.979 5.965 1.00 41.98 65 ASN D CA 1
ATOM 2777 C C . ASN D 1 68 ? -27.471 -13.867 4.467 1.00 44.61 65 ASN D C 1
ATOM 2778 O O . ASN D 1 68 ? -28.551 -13.445 4.050 1.00 43.83 65 ASN D O 1
ATOM 2783 N N . LYS D 1 69 ? -26.475 -14.243 3.669 1.00 47.00 66 LYS D N 1
ATOM 2784 C CA . LYS D 1 69 ? -26.602 -14.315 2.216 1.00 45.99 66 LYS D CA 1
ATOM 2785 C C . LYS D 1 69 ? -26.932 -12.956 1.599 1.00 48.14 66 LYS D C 1
ATOM 2786 O O . LYS D 1 69 ? -27.490 -12.883 0.503 1.00 48.61 66 LYS D O 1
ATOM 2792 N N . LYS D 1 70 ? -26.584 -11.885 2.305 1.00 40.85 67 LYS D N 1
ATOM 2793 C CA . LYS D 1 70 ? -26.779 -10.531 1.800 1.00 39.09 67 LYS D CA 1
ATOM 2794 C C . LYS D 1 70 ? -25.589 -9.661 2.186 1.00 32.07 67 LYS D C 1
ATOM 2795 O O . LYS D 1 70 ? -24.896 -9.951 3.159 1.00 42.64 67 LYS D O 1
ATOM 2801 N N . ILE D 1 71 ? -25.351 -8.606 1.412 1.00 29.02 68 ILE D N 1
ATOM 2802 C CA . ILE D 1 71 ? -24.209 -7.725 1.639 1.00 36.40 68 ILE D CA 1
ATOM 2803 C C . ILE D 1 71 ? -24.657 -6.329 2.059 1.00 34.63 68 ILE D C 1
ATOM 2804 O O . ILE D 1 71 ? -25.122 -5.546 1.232 1.00 36.54 68 ILE D O 1
ATOM 2809 N N . ASP D 1 72 ? -24.513 -6.021 3.345 1.00 36.83 69 ASP D N 1
ATOM 2810 C CA . ASP D 1 72 ? -24.833 -4.688 3.850 1.00 34.07 69 ASP D CA 1
ATOM 2811 C C . ASP D 1 72 ? -23.718 -3.709 3.487 1.00 38.99 69 ASP D C 1
ATOM 2812 O O . ASP D 1 72 ? -22.727 -4.090 2.862 1.00 32.37 69 ASP D O 1
ATOM 2817 N N . PHE D 1 73 ? -23.882 -2.449 3.878 1.00 32.71 70 PHE D N 1
ATOM 2818 C CA . PHE D 1 73 ? -22.961 -1.399 3.452 1.00 34.82 70 PHE D CA 1
ATOM 2819 C C . PHE D 1 73 ? -21.574 -1.581 4.061 1.00 31.63 70 PHE D C 1
ATOM 2820 O O . PHE D 1 73 ? -20.565 -1.327 3.404 1.00 25.55 70 PHE D O 1
ATOM 2828 N N . THR D 1 74 ? -21.528 -2.031 5.311 1.00 32.71 71 THR D N 1
ATOM 2829 C CA . THR D 1 74 ? -20.260 -2.221 6.013 1.00 31.97 71 THR D CA 1
ATOM 2830 C C . THR D 1 74 ? -19.422 -3.308 5.350 1.00 32.14 71 THR D C 1
ATOM 2831 O O . THR D 1 74 ? -18.216 -3.146 5.159 1.00 25.80 71 THR D O 1
ATOM 2835 N N . GLU D 1 75 ? -20.071 -4.417 5.010 1.00 32.39 72 GLU D N 1
ATOM 2836 C CA . GLU D 1 75 ? -19.407 -5.522 4.328 1.00 29.63 72 GLU D CA 1
ATOM 2837 C C . GLU D 1 75 ? -18.942 -5.093 2.945 1.00 26.67 72 GLU D C 1
ATOM 2838 O O . GLU D 1 75 ? -17.885 -5.510 2.474 1.00 27.32 72 GLU D O 1
ATOM 2844 N N . PHE D 1 76 ? -19.745 -4.255 2.299 1.00 31.64 73 PHE D N 1
ATOM 2845 C CA . PHE D 1 76 ? -19.407 -3.718 0.990 1.00 28.38 73 PHE D CA 1
ATOM 2846 C C . PHE D 1 76 ? -18.157 -2.844 1.075 1.00 27.47 73 PHE D C 1
ATOM 2847 O O . PHE D 1 76 ? -17.315 -2.870 0.178 1.00 24.45 73 PHE D O 1
ATOM 2855 N N . LEU D 1 77 ? -18.025 -2.090 2.163 1.00 25.73 74 LEU D N 1
ATOM 2856 C CA . LEU D 1 77 ? -16.906 -1.165 2.313 1.00 19.75 74 LEU D CA 1
ATOM 2857 C C . LEU D 1 77 ? -15.581 -1.897 2.517 1.00 21.48 74 LEU D C 1
ATOM 2858 O O . LEU D 1 77 ? -14.516 -1.331 2.274 1.00 27.03 74 LEU D O 1
ATOM 2863 N N . LEU D 1 78 ? -15.643 -3.152 2.954 1.00 22.19 75 LEU D N 1
ATOM 2864 C CA . LEU D 1 78 ? -14.436 -3.960 3.083 1.00 16.11 75 LEU D CA 1
ATOM 2865 C C . LEU D 1 78 ? -13.835 -4.220 1.711 1.00 20.63 75 LEU D C 1
ATOM 2866 O O . LEU D 1 78 ? -12.618 -4.196 1.538 1.00 23.16 75 LEU D O 1
ATOM 2871 N N . MET D 1 79 ? -14.701 -4.476 0.737 1.00 29.30 76 MET D N 1
ATOM 2872 C CA . MET D 1 79 ? -14.268 -4.649 -0.640 1.00 26.60 76 MET D CA 1
ATOM 2873 C C . MET D 1 79 ?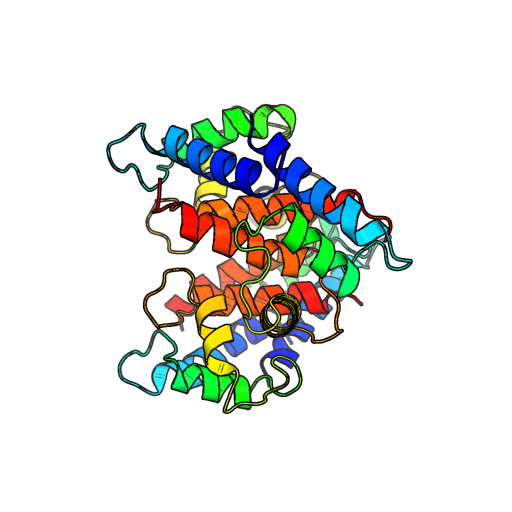 -13.615 -3.369 -1.130 1.00 21.58 76 MET D C 1
ATOM 2874 O O . MET D 1 79 ? -12.525 -3.397 -1.701 1.00 32.73 76 MET D O 1
ATOM 2879 N N . VAL D 1 80 ? -14.283 -2.245 -0.893 1.00 22.85 77 VAL D N 1
ATOM 2880 C CA . VAL D 1 80 ? -13.776 -0.957 -1.339 1.00 21.43 77 VAL D CA 1
ATOM 2881 C C . VAL D 1 80 ? -12.435 -0.682 -0.673 1.00 21.89 77 VAL D C 1
ATOM 2882 O O . VAL D 1 80 ? -11.514 -0.161 -1.301 1.00 25.21 77 VAL D O 1
ATOM 2886 N N . PHE D 1 81 ? -12.331 -1.058 0.599 1.00 23.71 78 PHE D N 1
ATOM 2887 C CA . PHE D 1 81 ? -11.108 -0.870 1.370 1.00 20.91 78 PHE D CA 1
ATOM 2888 C C . PHE D 1 81 ? -9.938 -1.660 0.790 1.00 16.93 78 PHE D C 1
ATOM 2889 O O . PHE D 1 81 ? -8.845 -1.124 0.614 1.00 27.65 78 PHE D O 1
ATOM 2897 N N . LYS D 1 82 ? -10.168 -2.937 0.507 1.00 20.06 79 LYS D N 1
ATOM 2898 C CA . LYS D 1 82 ? -9.128 -3.794 -0.059 1.00 25.28 79 LYS D CA 1
ATOM 2899 C C . LYS D 1 82 ? -8.686 -3.322 -1.442 1.00 17.57 79 LYS D C 1
ATOM 2900 O O . LYS D 1 82 ? -7.510 -3.430 -1.792 1.00 27.22 79 LYS D O 1
ATOM 2906 N N . LEU D 1 83 ? -9.629 -2.810 -2.228 1.00 24.28 80 LEU D N 1
ATOM 2907 C CA . LEU D 1 83 ? -9.313 -2.255 -3.543 1.00 22.21 80 LEU D CA 1
ATOM 2908 C C . LEU D 1 83 ? -8.416 -1.033 -3.424 1.00 21.49 80 LEU D C 1
ATOM 2909 O O . LEU D 1 83 ? -7.416 -0.919 -4.135 1.00 27.23 80 LEU D O 1
ATOM 2914 N N . ALA D 1 84 ? -8.781 -0.119 -2.529 1.00 22.69 81 ALA D N 1
ATOM 2915 C CA . ALA D 1 84 ? -8.022 1.112 -2.347 1.00 21.88 81 ALA D CA 1
ATOM 2916 C C . ALA D 1 84 ? -6.583 0.794 -1.960 1.00 24.00 81 ALA D C 1
ATOM 2917 O O . ALA D 1 84 ? -5.643 1.317 -2.561 1.00 25.11 81 ALA D O 1
ATOM 2919 N N . GLN D 1 85 ? -6.418 -0.080 -0.971 1.00 18.61 82 GLN D N 1
ATOM 2920 C CA . GLN D 1 85 ? -5.091 -0.506 -0.536 1.00 21.70 82 GLN D CA 1
ATOM 2921 C C . GLN D 1 85 ? -4.302 -1.128 -1.680 1.00 25.72 82 GLN D C 1
ATOM 2922 O O . GLN D 1 85 ? -3.125 -0.829 -1.872 1.00 27.64 82 GLN D O 1
ATOM 2928 N N . ALA D 1 86 ? -4.964 -2.001 -2.431 1.00 24.41 83 ALA D N 1
ATOM 2929 C CA . ALA D 1 86 ? -4.315 -2.754 -3.496 1.00 31.67 83 ALA D CA 1
ATOM 2930 C C . ALA D 1 86 ? -3.853 -1.846 -4.635 1.00 32.81 83 ALA D C 1
ATOM 2931 O O . ALA D 1 86 ? -2.754 -2.014 -5.166 1.00 31.37 83 ALA D O 1
ATOM 2933 N N . TYR D 1 87 ? -4.691 -0.883 -5.005 1.00 29.83 84 TYR D N 1
ATOM 2934 C CA . TYR D 1 87 ? -4.381 0.004 -6.121 1.00 28.61 84 TYR D CA 1
ATOM 2935 C C . TYR D 1 87 ? -3.533 1.201 -5.703 1.00 35.60 84 TYR D C 1
ATOM 2936 O O . TYR D 1 87 ? -3.143 2.005 -6.548 1.00 30.70 84 TYR D O 1
ATOM 2945 N N . TYR D 1 88 ? -3.240 1.321 -4.411 1.00 31.92 85 TYR D N 1
ATOM 2946 C CA . TYR D 1 88 ? -2.407 2.421 -3.940 1.00 30.27 85 TYR D CA 1
ATOM 2947 C C . TYR D 1 88 ? -0.971 2.249 -4.420 1.00 40.09 85 TYR D C 1
ATOM 2948 O O . TYR D 1 88 ? -0.345 3.200 -4.887 1.00 46.97 85 TYR D O 1
ATOM 2957 N N . GLU D 1 89 ? -0.451 1.034 -4.299 1.00 46.29 86 GLU D N 1
ATOM 2958 C CA . GLU D 1 89 ? 0.932 0.758 -4.666 1.00 54.01 86 GLU D CA 1
ATOM 2959 C C . GLU D 1 89 ? 1.110 0.752 -6.183 1.00 60.21 86 GLU D C 1
ATOM 2960 O O . GLU D 1 89 ? 2.207 0.997 -6.686 1.00 67.29 86 GLU D O 1
ATOM 2966 N N . SER D 1 90 ? 0.029 0.475 -6.907 1.00 62.60 87 SER D N 1
ATOM 2967 C CA . SER D 1 90 ? 0.061 0.470 -8.367 1.00 69.96 87 SER D CA 1
ATOM 2968 C C . SER D 1 90 ? 0.348 1.858 -8.930 1.00 71.50 87 SER D C 1
ATOM 2969 O O . SER D 1 90 ? 1.051 1.998 -9.932 1.00 82.73 87 SER D O 1
ATOM 2972 N N . THR D 1 91 ? -0.203 2.879 -8.284 1.00 69.25 88 THR D N 1
ATOM 2973 C CA . THR D 1 91 ? 0.004 4.259 -8.706 1.00 72.11 88 THR D CA 1
ATOM 2974 C C . THR D 1 91 ? 1.474 4.653 -8.589 1.00 75.07 88 THR D C 1
ATOM 2975 O O . THR D 1 91 ? 2.239 4.023 -7.858 1.00 77.15 88 THR D O 1
#

Radius of gyration: 21.04 Å; Cα contacts (8 Å, |Δi|>4): 360; chains: 4; bounding box: 47×54×68 Å

Sequence (354 aa):
STLLENIFAIINLFKQYSKKDKNTDTLSKKELKELLEKEFRQILKNPDDPDMVDVFMDHLDIDHNKKIDFTEFLLMVFKLAQAYYESSTLLENIFAIINLFKQYSKKDKNTDTLSKKELKELLEKEFRQILKNPDDPDMVDVFMDHLDIDHNKKIDFTEFLLMVFKLAQAYYESTSTLLENIFAIINLFKQYSKKDKNTDTLSKKELKELLEKEFRQILKNPDDPDMVDVFMDHLDIDHNKKIDFTEFLLMVFKLAQAYYESTRKESTLLENIFAIINLFKQYSKKDKNTDTLSKKELKELLEKEFRQILKNPDDPDMVDVFMDHLDIDHNKKIDFTEFLLMVFKLAQAYYEST

Secondary structure (DSSP, 8-state):
--HHHHHHHHHHHHHHHHTTSS-TTEE-HHHHHHHHHHTS-TTTT---TTTTHHHHHHHH-TT-SS-EEHHHHHHHHHHHHHHHT--/--HHHHHHHHHHHHHHHHTTSS-TTSB-HHHHHHHHHHHS---S---S---HHHHHHHHH-TT-SS-B-HHHHHHHHHHHHHHHHHH-/--HHHHHHHHHHHHHHHTTSSS-TTEE-HHHHHHHHHHHTTTT-SS-S-HHHHHHHHHHH-TT-SS-EEHHHHHHHHHHHHHHHHHTTS--/--HHHHHHHHHHHHHHHHTTSS-TTSB-HHHHHHHHHHHS--SSS---PSPHHHHHHHHH-TT-SS-B-HHHHHHHHHHHHHHHHHH-

Organism: Homo sapiens (NCBI:txid9606)

CATH classification: 1.10.238.10

Nearest PDB structures (foldseek):
  4pcw-assembly1_B  TM=9.143E-01  e=2.510E-13  Homo sapiens
  4pe0-assembly1_A  TM=9.175E-01  e=5.289E-07  Bos taurus
  1odb-assembly2_F  TM=8.670E-01  e=1.032E-06  Homo sapiens
  5dkn-assembly1_A  TM=8.871E-01  e=1.179E-06  Bos taurus
  4cfq-assembly2_B  TM=8.813E-01  e=3.111E-05  Homo sapiens

Solvent-accessible surface area: 19318 Å² total; per-residue (Å²): 124,57,0,44,97,8,0,76,25,0,3,94,10,0,41,100,2,0,113,112,53,194,66,56,92,21,0,29,76,156,9,0,46,49,0,0,47,126,28,4,96,109,92,7,8,77,10,59,34,112,92,31,6,75,17,12,8,86,18,13,8,24,77,128,64,153,68,0,43,10,28,6,0,0,46,18,0,16,98,20,0,58,62,53,46,131,133,123,56,0,36,117,5,1,77,31,1,5,79,8,0,61,92,10,0,124,109,59,202,60,71,92,22,0,20,96,148,1,1,119,49,0,8,91,87,20,38,157,112,150,132,187,118,88,134,121,83,76,90,26,89,75,58,22,109,75,7,8,61,79,43,64,134,69,0,44,9,44,13,2,8,17,9,0,14,55,38,0,19,57,76,29,143,78,105,125,53,0,41,95,7,0,73,25,3,0,75,30,0,53,116,30,0,111,117,60,202,63,69,84,15,0,33,96,137,1,0,69,58,0,8,65,100,15,9,120,170,67,31,158,88,50,132,44,86,102,30,12,64,25,20,12,79,17,14,5,20,78,96,64,146,74,0,44,12,25,6,0,0,45,18,1,19,98,38,2,35,58,50,10,102,85,70,84,177,178,108,64,0,26,104,3,0,67,32,3,2,83,14,0,32,101,5,0,120,126,54,192,65,40,57,9,0,21,84,140,3,0,81,52,0,4,96,98,8,29,176,92,159,112,169,106,62,137,82,118,76,72,15,62,75,39,11,77,70,10,4,45,85,56,66,146,65,0,43,8,49,14,0,8,18,10,1,15,65,32,2,22,67,80,11,140,87,76

InterPro domains:
  IPR001751 S100/Calcium binding protein 7/8-like, conserved site [PS00303] (57-78)
  IPR002048 EF-hand domain [PS50222] (49-84)
  IPR003303 Filaggrin [PF03516] (257-306)
  IPR003303 Filaggrin [PF03516] (373-428)
  IPR003303 Filaggrin [PF03516] (574-630)
  IPR003303 Filaggrin [PF03516] (697-753)
  IPR003303 Filaggrin [PF03516] (899-955)
  IPR003303 Filaggrin [PF03516] (1022-1077)
  IPR003303 Filaggrin [PF03516] (1224-1277)
  IPR003303 Filaggrin [PF03516] (1346-1401)
  IPR003303 Filaggrin [PF03516] (1547-1603)
  IPR003303 Filaggrin [PF03516] (1671-1725)
  IPR003303 Filaggrin [PF03516] (1871-1927)
  IPR003303 Filaggrin [PF03516] (1994-2050)
  IPR003303 Filaggrin [PF03516] (2197-2252)
  IPR003303 Filaggrin [PF03516] (2319-2374)
  IPR003303 Filaggrin [PF03516] (2521-2576)
  IPR003303 Filaggrin [PF03516] (2643-2698)
  IPR003303 Filaggrin [PF03516] (2844-2900)
  IPR003303 Filaggrin [PF03516] (2967-3022)

Foldseek 3Di:
DDPVVVVVVLVVLQQVLQCPDPRRQWHALVSVLVSQPPVQDCNPPVDCSVPPSVVVQVVLPPVPPRIHGVVSVVVVVVVVVVVVVPD/DDPVVVVVVLVVLQQVLQCPDVRRQWHALVSVVVSCCVVPPDPPPDDPPDDPSVVLQVVQVPVPPRIHGPVSVVVVVVVVVVVCVVVD/DDPVVVVVVLVVLQQVLQVPDPRRQWHALVSQLVCCCPVVVPPDPDRPDSVVSVVVQPVQPPVPPRIHGPVSVVVVVVVVVVVVVVVPDDD/DDPVVVVVVLVVLQQVLLCVDPRRQWHALVSVLVSCCVVPPDPPPPPVDDDPSVVLCVPLVPVNPRIHGPVSVVVVVVVVCVVCVVVD